Protein AF-A0A7Z9WDC4-F1 (afdb_monomer_lite)

Sequence (293 aa):
MVVAVIKIHFRANTIKTNSAETKIISKLSRILGTELLSYRLHEQSLKAMRDLARDKLNSCNILSDSLRNTISKSGLIFSLIKQELGFLREQWESMVLAGVDAGRTKQQVISALNELLMSTGNQQAPMGQTLREVQDRFLELSLPPERGENWVRMQIEERWNQFLVLYQLDGHFKEEVAKKISLLKRSLYLGKDPEIISSFNGMPEEIKREWVELIYRNVESIDEDFLDRIIQLLGHKELRLPYKEKSRKSLMKLKALAKTIGELEENTNLVLRRVLNGNDKKLLSGKIPLNLS

Foldseek 3Di:
DDDPDDDDDDDPPPDDVPDPVVVVVVVVVVVVVVVVVVVVVVVVVVVVVVVLVVVLVVLVVVLVVLVVVLVVLLVVLVVLLVVLLLVQLVLLCCQLCVPPDPCLALVNLLVVLLVLLVVLVCCPPPLNVQLNVLSVVLVVDSDQLVVSLVSLVVRNVVSVVVVCVVSVDDPVSVVVNVVSSVSNSVNNCLSVDPVSLVPRPQADPVLSVLVSCLSNPPPPDDDLVSLVSLLVSLPDPRPPTPCSVVSSVSSVVSSVSSVVSVVSVVVSVVVVCCSVVVPPPPVVVPDDPPDDD

Radius of gyration: 38.2 Å; chains: 1; bounding box: 76×51×116 Å

Secondary structure (DSSP, 8-state):
-----------TT---TT-HHHHHHHHHHHHHHHHHHHHHHHHHHHHHHHHHHHHHHHHHHHHHHHHHHHHHHHHHHHHHHHHHHHHHHHHHHHHHSTTS-GGGSHHHHHHHHHHHHHHTT-TTSHHHHHHHHHHHHHHT----HHHHHHHHIIIIIHHHHHHHHHTT--HHHHHHHHHHHHHHHHHTTGGG-HHHHHH-TTS-HHHHHHHHHHHT---SS--HHHHHHHHHHHT-TT---TTHHHHHHHHHHHHHHHHHHHHHHHHHHHHHHHHHHTTTTTSSS--------

Structure (mmCIF, N/CA/C/O backbone):
data_AF-A0A7Z9WDC4-F1
#
_entry.id   AF-A0A7Z9WDC4-F1
#
loop_
_atom_site.group_PDB
_atom_site.id
_atom_site.type_symbol
_atom_site.label_atom_id
_atom_site.label_alt_id
_atom_site.label_comp_id
_atom_site.label_asym_id
_atom_site.label_entity_id
_atom_site.label_seq_id
_atom_site.pdbx_PDB_ins_code
_atom_site.Cartn_x
_atom_site.Cartn_y
_atom_site.Cartn_z
_atom_site.occupancy
_atom_site.B_iso_or_equiv
_atom_site.auth_seq_id
_atom_site.auth_comp_id
_atom_site.auth_asym_id
_atom_site.auth_atom_id
_atom_site.pdbx_PDB_model_num
ATOM 1 N N . MET A 1 1 ? -11.226 8.260 64.332 1.00 35.62 1 MET A N 1
ATOM 2 C CA . MET A 1 1 ? -12.612 8.747 64.496 1.00 35.62 1 MET A CA 1
ATOM 3 C C . MET A 1 1 ? -12.578 9.802 65.593 1.00 35.62 1 MET A C 1
ATOM 5 O O . MET A 1 1 ? -12.480 9.440 66.755 1.00 35.62 1 MET A O 1
ATOM 9 N N . VAL A 1 2 ? -12.501 11.087 65.238 1.00 37.88 2 VAL A N 1
ATOM 10 C CA . VAL A 1 2 ? -12.463 12.173 66.232 1.00 37.88 2 VAL A CA 1
ATOM 11 C C . VAL A 1 2 ? -13.899 12.634 66.432 1.00 37.88 2 VAL A C 1
ATOM 13 O O . VAL A 1 2 ? -14.473 13.280 65.561 1.00 37.88 2 VAL A O 1
ATOM 16 N N . VAL A 1 3 ? -14.516 12.219 67.535 1.00 45.66 3 VAL A N 1
ATOM 17 C CA . VAL A 1 3 ? -15.836 12.717 67.929 1.00 45.66 3 VAL A CA 1
ATOM 18 C C . VAL A 1 3 ? -15.609 14.075 68.579 1.00 45.66 3 VAL A C 1
ATOM 20 O O . VAL A 1 3 ? -15.008 14.155 69.649 1.00 45.66 3 VAL A O 1
ATOM 23 N N . ALA A 1 4 ? -16.049 15.151 67.930 1.00 52.12 4 ALA A N 1
ATOM 24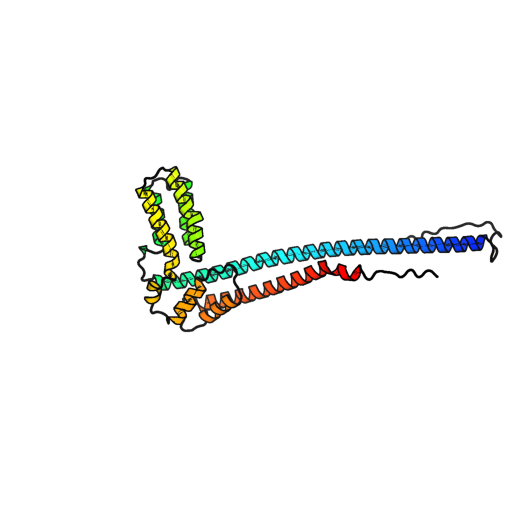 C CA . ALA A 1 4 ? -16.078 16.463 68.560 1.00 52.12 4 ALA A CA 1
ATOM 25 C C . ALA A 1 4 ? -17.156 16.445 69.655 1.00 52.12 4 ALA A C 1
ATOM 27 O O . ALA A 1 4 ? -18.351 16.445 69.364 1.00 52.12 4 ALA A O 1
ATOM 28 N N . VAL A 1 5 ? -16.738 16.371 70.919 1.00 55.22 5 VAL A N 1
ATOM 29 C CA . VAL A 1 5 ? -17.648 16.412 72.069 1.00 55.22 5 VAL A CA 1
ATOM 30 C C . VAL A 1 5 ? -17.739 17.853 72.557 1.00 55.22 5 VAL A C 1
ATOM 32 O O . VAL A 1 5 ? -16.812 18.362 73.185 1.00 55.22 5 VAL A O 1
ATOM 35 N N . ILE A 1 6 ? -18.868 18.512 72.300 1.00 62.31 6 ILE A N 1
ATOM 36 C CA . ILE A 1 6 ? -19.167 19.816 72.900 1.00 62.31 6 ILE A CA 1
ATOM 37 C C . ILE A 1 6 ? -19.764 19.563 74.290 1.00 62.31 6 ILE A C 1
ATOM 39 O O . ILE A 1 6 ? -20.916 19.149 74.412 1.00 62.31 6 ILE A O 1
ATOM 43 N N . LYS A 1 7 ? -18.981 19.786 75.354 1.00 66.50 7 LYS A N 1
ATOM 44 C CA . LYS A 1 7 ? -19.469 19.712 76.743 1.00 66.50 7 LYS A CA 1
ATOM 45 C C . LYS A 1 7 ? -20.032 21.061 77.186 1.00 66.50 7 LYS A C 1
ATOM 47 O O . LYS A 1 7 ? -19.277 21.971 77.523 1.00 66.50 7 LYS A O 1
ATOM 52 N N . ILE A 1 8 ? -21.356 21.170 77.245 1.00 68.19 8 ILE A N 1
ATOM 53 C CA . ILE A 1 8 ? -22.040 22.332 77.824 1.00 68.19 8 ILE A CA 1
ATOM 54 C C . ILE A 1 8 ? -22.224 22.081 79.325 1.00 68.19 8 ILE A C 1
ATOM 56 O O . ILE A 1 8 ? -22.860 21.104 79.716 1.00 68.19 8 ILE A O 1
ATOM 60 N N . HIS A 1 9 ? -21.646 22.941 80.164 1.00 69.00 9 HIS A N 1
ATOM 61 C CA . HIS A 1 9 ? -21.761 22.844 81.620 1.00 69.00 9 HIS A CA 1
ATOM 62 C C . HIS A 1 9 ? -22.893 23.746 82.113 1.00 69.00 9 HIS A C 1
ATOM 64 O O . HIS A 1 9 ? -22.920 24.937 81.805 1.00 69.00 9 HIS A O 1
ATOM 70 N N . PHE A 1 10 ? -23.804 23.184 82.905 1.00 69.81 10 PHE A N 1
ATOM 71 C CA . PHE A 1 10 ? -24.904 23.917 83.531 1.00 69.81 10 PHE A CA 1
ATOM 72 C C . PHE A 1 10 ? -24.688 23.996 85.040 1.00 69.81 10 PHE A C 1
ATOM 74 O O . PHE A 1 10 ? -24.126 23.083 85.645 1.00 69.81 10 PHE A O 1
ATOM 81 N N . ARG A 1 11 ? -25.137 25.090 85.662 1.00 73.75 11 ARG A N 1
ATOM 82 C CA . ARG A 1 11 ? -25.093 25.231 87.125 1.00 73.75 11 ARG A CA 1
ATOM 83 C C . ARG A 1 11 ? -26.072 24.240 87.772 1.00 73.75 11 ARG A C 1
ATOM 85 O O . ARG A 1 11 ? -27.132 23.963 87.209 1.00 73.75 11 ARG A O 1
ATOM 92 N N . ALA A 1 12 ? -25.742 23.715 88.950 1.00 70.50 12 ALA A N 1
ATOM 93 C CA . ALA A 1 12 ? -26.591 22.745 89.647 1.00 70.50 12 ALA A CA 1
ATOM 94 C C . ALA A 1 12 ? -28.033 23.270 89.838 1.00 70.50 12 ALA A C 1
ATOM 96 O O . ALA A 1 12 ? -28.230 24.448 90.128 1.00 70.50 12 ALA A O 1
ATOM 97 N N . ASN A 1 13 ? -29.033 22.397 89.655 1.00 66.75 13 ASN A N 1
ATOM 98 C CA . ASN A 1 13 ? -30.475 22.679 89.791 1.00 66.75 13 ASN A CA 1
ATOM 99 C C . ASN A 1 13 ? -31.072 23.752 88.851 1.00 66.75 13 ASN A C 1
ATOM 101 O O . ASN A 1 13 ? -32.173 24.240 89.104 1.00 66.75 13 ASN A O 1
ATOM 105 N N . THR A 1 14 ? -30.392 24.107 87.753 1.00 66.31 14 THR A N 1
ATOM 106 C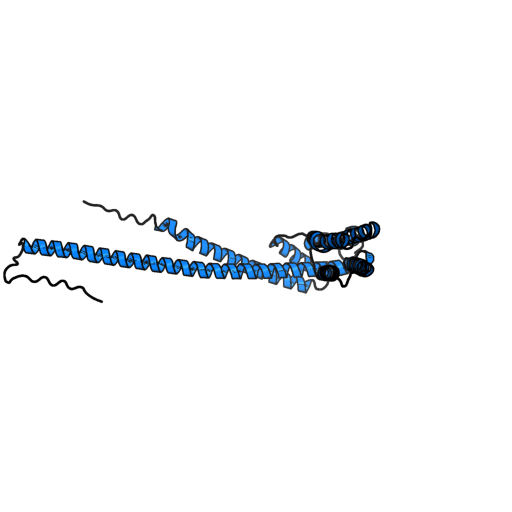 CA . THR A 1 14 ? -30.900 25.106 86.785 1.00 66.31 14 THR A CA 1
ATOM 107 C C . THR A 1 14 ? -31.687 24.528 85.606 1.00 66.31 14 THR A C 1
ATOM 109 O O . THR A 1 14 ? -32.391 25.273 84.933 1.00 66.31 14 THR A O 1
ATOM 112 N N . ILE A 1 15 ? -31.639 23.213 85.370 1.00 67.44 15 ILE A N 1
ATOM 113 C CA . ILE A 1 15 ? -32.421 22.552 84.314 1.00 67.44 15 ILE A CA 1
ATOM 114 C C . ILE A 1 15 ? -33.655 21.907 84.943 1.00 67.44 15 ILE A C 1
ATOM 116 O O . ILE A 1 15 ? -33.532 21.063 85.829 1.00 67.44 15 ILE A O 1
ATOM 120 N N . LYS A 1 16 ? -34.844 22.282 84.463 1.00 72.50 16 LYS A N 1
ATOM 121 C CA . LYS A 1 16 ? -36.121 21.658 84.835 1.00 72.50 16 LYS A CA 1
ATOM 122 C C . LYS A 1 16 ? -36.802 21.095 83.588 1.00 72.50 16 LYS A C 1
ATOM 124 O O . LYS A 1 16 ? -36.680 21.646 82.493 1.00 72.50 16 LYS A O 1
ATOM 129 N N . THR A 1 17 ? -37.553 20.012 83.743 1.00 64.81 17 THR A N 1
ATOM 130 C CA . THR A 1 17 ? -38.342 19.412 82.660 1.00 64.81 17 THR A CA 1
ATOM 131 C C . THR A 1 17 ? -39.295 20.464 82.065 1.00 64.81 17 THR A C 1
ATOM 133 O O . THR A 1 17 ? -39.978 21.162 82.808 1.00 64.81 17 THR A O 1
ATOM 136 N N . ASN A 1 18 ? -39.315 20.615 80.732 1.00 68.00 18 ASN A N 1
ATOM 137 C CA . ASN A 1 18 ? -40.075 21.635 79.976 1.00 68.00 18 ASN A CA 1
ATOM 138 C C . ASN A 1 18 ? -39.691 23.115 80.189 1.00 68.00 18 ASN A C 1
ATOM 140 O O . ASN A 1 18 ? -40.405 24.005 79.715 1.00 68.00 18 ASN A O 1
ATOM 144 N N . SER A 1 19 ? -38.559 23.404 80.832 1.00 75.19 19 SER A N 1
ATOM 145 C CA . SER A 1 19 ? -38.076 24.778 80.999 1.00 75.19 19 SER A CA 1
ATOM 146 C C . SER A 1 19 ? -37.541 25.395 79.694 1.00 75.19 19 SER A C 1
ATOM 148 O O . SER A 1 19 ? -37.298 24.699 78.699 1.00 75.19 19 SER A O 1
ATOM 150 N N . ALA A 1 20 ? -37.360 26.720 79.677 1.00 74.31 20 ALA A N 1
ATOM 151 C CA . ALA A 1 20 ? -36.834 27.444 78.516 1.00 74.31 20 ALA A CA 1
ATOM 152 C C . ALA A 1 20 ? -35.431 26.948 78.114 1.00 74.31 20 ALA A C 1
ATOM 154 O O . ALA A 1 20 ? -35.129 26.818 76.928 1.00 74.31 20 ALA A O 1
ATOM 155 N N . GLU A 1 21 ? -34.615 26.573 79.096 1.00 75.62 21 GLU A N 1
ATOM 156 C CA . GLU A 1 21 ? -33.277 26.004 78.936 1.00 75.62 21 GLU A CA 1
ATOM 157 C C . GLU A 1 21 ? -33.336 24.655 78.205 1.00 75.62 21 GLU A C 1
ATOM 159 O O . GLU A 1 21 ? -32.595 24.437 77.248 1.00 75.62 21 GLU A O 1
ATOM 164 N N . THR A 1 22 ? -34.277 23.777 78.571 1.00 72.62 22 THR A N 1
ATOM 165 C CA . THR A 1 22 ? -34.469 22.472 77.912 1.00 72.62 22 THR A CA 1
ATOM 166 C C . THR A 1 22 ? -34.904 22.629 76.448 1.00 72.62 22 THR A C 1
ATOM 168 O O . THR A 1 22 ? -34.445 21.888 75.574 1.00 72.62 22 THR A O 1
ATOM 171 N N . LYS A 1 23 ? -35.725 23.645 76.137 1.00 76.50 23 LYS A N 1
ATOM 172 C CA . LYS A 1 23 ? -36.101 23.987 74.750 1.00 76.50 23 LYS A CA 1
ATOM 173 C C . LYS A 1 23 ? -34.908 24.502 73.939 1.00 76.50 23 LYS A C 1
ATOM 175 O O . LYS A 1 23 ? -34.758 24.129 72.776 1.00 76.50 23 LYS A O 1
ATOM 180 N N . ILE A 1 24 ? -34.044 25.320 74.544 1.00 77.75 24 ILE A N 1
ATOM 181 C CA . ILE A 1 24 ? -32.816 25.822 73.909 1.00 77.75 24 ILE A CA 1
ATOM 182 C C . ILE A 1 24 ? -31.842 24.671 73.635 1.00 77.75 24 ILE A C 1
ATOM 184 O O . ILE A 1 24 ? -31.324 24.575 72.525 1.00 77.75 24 ILE A O 1
ATOM 188 N N . ILE A 1 25 ? -31.649 23.760 74.593 1.00 76.44 25 ILE A N 1
ATOM 189 C CA . ILE A 1 25 ? -30.806 22.565 74.424 1.00 76.44 25 ILE A CA 1
ATOM 190 C C . ILE A 1 25 ? -31.329 21.689 73.280 1.00 76.44 25 ILE A C 1
ATOM 192 O O . ILE A 1 25 ? -30.551 21.290 72.416 1.00 76.44 25 ILE A O 1
ATOM 196 N N . SER A 1 26 ? -32.641 21.437 73.221 1.00 74.94 26 SER A N 1
ATOM 197 C CA . SER A 1 26 ? -33.260 20.674 72.127 1.00 74.94 26 SER A CA 1
ATOM 198 C C . SER A 1 26 ? -33.057 21.352 70.766 1.00 74.94 26 SER A C 1
ATOM 200 O O . SER A 1 26 ? -32.665 20.699 69.796 1.00 74.94 26 SER A O 1
ATOM 202 N N . LYS A 1 27 ? -33.241 22.677 70.693 1.00 80.44 27 LYS A N 1
ATOM 203 C CA . LYS A 1 27 ? -33.034 23.452 69.463 1.00 80.44 27 LYS A CA 1
ATOM 204 C C . LYS A 1 27 ? -31.570 23.433 69.013 1.00 80.44 27 LYS A C 1
ATOM 206 O O . LYS A 1 27 ? -31.311 23.205 67.836 1.00 80.44 27 LYS A O 1
ATOM 211 N N . LEU A 1 28 ? -30.625 23.623 69.934 1.00 76.88 28 LEU A N 1
ATOM 212 C CA . LEU A 1 28 ? -29.189 23.564 69.648 1.00 76.88 28 LEU A CA 1
ATOM 213 C C . LEU A 1 28 ? -28.754 22.162 69.222 1.00 76.88 28 LEU A C 1
ATOM 215 O O . LEU A 1 28 ? -28.048 22.032 68.230 1.00 76.88 28 LEU A O 1
ATOM 219 N N . SER A 1 29 ? -29.217 21.116 69.910 1.00 77.44 29 SER A N 1
ATOM 220 C CA . SER A 1 29 ? -28.942 19.723 69.542 1.00 77.44 29 SER A CA 1
ATOM 221 C C . SER A 1 29 ? -29.447 19.402 68.134 1.00 77.44 29 SER A C 1
ATOM 223 O O . SER A 1 29 ? -28.717 18.807 67.342 1.00 77.44 29 SER A O 1
ATOM 225 N N . ARG A 1 30 ? -30.655 19.866 67.786 1.00 78.75 30 ARG A N 1
ATOM 226 C CA . ARG A 1 30 ? -31.221 19.704 66.444 1.00 78.75 30 ARG A CA 1
ATOM 227 C C . ARG A 1 30 ? -30.406 20.446 65.387 1.00 78.75 30 ARG A C 1
ATOM 229 O O . ARG A 1 30 ? -30.051 19.826 64.394 1.00 78.75 30 ARG A O 1
ATOM 236 N N . ILE A 1 31 ? -30.093 21.728 65.603 1.00 81.88 31 ILE A N 1
ATOM 237 C CA . ILE A 1 31 ? -29.310 22.542 64.655 1.00 81.88 31 ILE A CA 1
ATOM 238 C C . ILE A 1 31 ? -27.918 21.937 64.450 1.00 81.88 31 ILE A C 1
ATOM 240 O O . ILE A 1 31 ? -27.492 21.742 63.315 1.00 81.88 31 ILE A O 1
ATOM 244 N N . LEU A 1 32 ? -27.229 21.578 65.535 1.00 80.00 32 LEU A N 1
ATOM 245 C CA . LEU A 1 32 ? -25.893 20.991 65.466 1.00 80.00 32 LEU A CA 1
ATOM 246 C C . LEU A 1 32 ? -25.915 19.624 64.764 1.00 80.00 32 LEU A C 1
ATOM 248 O O . LEU A 1 32 ? -25.041 19.334 63.954 1.00 80.00 32 LEU A O 1
ATOM 252 N N . GLY A 1 33 ? -26.933 18.800 65.035 1.00 78.56 33 GLY A N 1
ATOM 253 C CA . GLY A 1 33 ? -27.135 17.516 64.365 1.00 78.56 33 GLY A CA 1
ATOM 254 C C . GLY A 1 33 ? -27.399 17.665 62.865 1.00 78.56 33 GLY A C 1
ATOM 255 O O . GLY A 1 33 ? -26.818 16.926 62.071 1.00 78.56 33 GLY A O 1
ATOM 256 N N . THR A 1 34 ? -28.220 18.642 62.463 1.00 83.38 34 THR A N 1
ATOM 257 C CA . THR A 1 34 ? -28.476 18.926 61.044 1.00 83.38 34 THR A CA 1
ATOM 258 C C . THR A 1 34 ? -27.248 19.489 60.336 1.00 83.38 34 THR A C 1
ATOM 260 O O . THR A 1 34 ? -26.958 19.059 59.227 1.00 83.38 34 THR A O 1
ATOM 263 N N . GLU A 1 35 ? -26.488 20.384 60.972 1.00 80.12 35 GLU A N 1
ATOM 264 C CA . GLU A 1 35 ? -25.253 20.941 60.403 1.00 80.12 35 GLU A CA 1
ATOM 265 C C . GLU A 1 35 ? -24.166 19.872 60.243 1.00 80.12 35 GLU A C 1
ATOM 267 O O . GLU A 1 35 ? -23.558 19.756 59.182 1.00 80.12 35 GLU A O 1
ATOM 272 N N . LEU A 1 36 ? -23.968 19.014 61.250 1.00 82.38 36 LEU A N 1
ATOM 273 C CA . LEU A 1 36 ? -23.019 17.898 61.166 1.00 82.38 36 LEU A CA 1
ATOM 274 C C . LEU A 1 36 ? -23.408 16.885 60.083 1.00 82.38 36 LEU A C 1
ATOM 276 O O . LEU A 1 36 ? -22.534 16.369 59.382 1.00 82.38 36 LEU A O 1
ATOM 280 N N . LEU A 1 37 ? -24.705 16.597 59.926 1.00 77.12 37 LEU A N 1
ATOM 281 C CA . LEU A 1 37 ? -25.194 15.722 58.861 1.00 77.12 37 LEU A CA 1
ATOM 282 C C . LEU A 1 37 ? -24.978 16.354 57.481 1.00 77.12 37 LEU A C 1
ATOM 284 O O . LEU A 1 37 ? -24.443 15.691 56.594 1.00 77.12 37 LEU A O 1
ATOM 288 N N . SER A 1 38 ? -25.338 17.629 57.315 1.00 79.81 38 SER A N 1
ATOM 289 C CA . SER A 1 38 ? -25.120 18.390 56.080 1.00 79.81 38 SER A CA 1
ATOM 290 C C . SER A 1 38 ? -23.641 18.447 55.707 1.00 79.81 38 SER A C 1
ATOM 292 O O . SER A 1 38 ? -23.288 18.167 54.562 1.00 79.81 38 SER A O 1
ATOM 294 N N . TYR A 1 39 ? -22.764 18.714 56.677 1.00 84.12 39 TYR A N 1
ATOM 295 C CA . TYR A 1 39 ? -21.317 18.710 56.479 1.00 84.12 39 TYR A CA 1
ATOM 296 C C . TYR A 1 39 ? -20.811 17.334 56.030 1.00 84.12 39 TYR A C 1
ATOM 298 O O . TYR A 1 39 ? -20.085 17.233 55.043 1.00 84.12 39 TYR A O 1
ATOM 306 N N . ARG A 1 40 ? -21.245 16.252 56.691 1.00 77.38 40 ARG A N 1
ATOM 307 C CA . ARG A 1 40 ? -20.847 14.881 56.335 1.00 77.38 40 ARG A CA 1
ATOM 308 C C . ARG A 1 40 ? -21.340 14.471 54.947 1.00 77.38 40 ARG A C 1
ATOM 310 O O . ARG A 1 40 ? -20.592 13.835 54.207 1.00 77.38 40 ARG A O 1
ATOM 317 N N . LEU A 1 41 ? -22.570 14.837 54.579 1.00 78.75 41 LEU A N 1
ATOM 318 C CA . LEU A 1 41 ? -23.112 14.600 53.237 1.00 78.75 41 LEU A CA 1
ATOM 319 C C . LEU A 1 41 ? -22.339 15.391 52.178 1.00 78.75 41 LEU A C 1
ATOM 321 O O . LEU A 1 41 ? -22.031 14.854 51.114 1.00 78.75 41 LEU A O 1
ATOM 325 N N . HIS A 1 42 ? -21.981 16.641 52.472 1.00 82.50 42 HIS A N 1
ATOM 326 C CA . HIS A 1 42 ? -21.170 17.463 51.581 1.00 82.50 42 HIS A CA 1
ATOM 327 C C . HIS A 1 42 ? -19.765 16.876 51.389 1.00 82.50 42 HIS A C 1
ATOM 329 O O . HIS A 1 42 ? -19.302 16.745 50.258 1.00 82.50 42 HIS A O 1
ATOM 335 N N . GLU A 1 43 ? -19.114 16.438 52.467 1.00 87.44 43 GLU A N 1
ATOM 336 C CA . GLU A 1 43 ? -17.803 15.789 52.414 1.00 87.44 43 GLU A CA 1
ATOM 337 C C . GLU A 1 43 ? -17.847 14.472 51.620 1.00 87.44 43 GLU A C 1
ATOM 339 O O . GLU A 1 43 ? -16.994 14.233 50.762 1.00 87.44 43 GLU A O 1
ATOM 344 N N . GLN A 1 44 ? -18.875 13.643 51.839 1.00 84.12 44 GLN A N 1
ATOM 345 C CA . GLN A 1 44 ? -19.100 12.420 51.061 1.00 84.12 44 GLN A CA 1
ATOM 346 C C . GLN A 1 44 ? -19.343 12.717 49.578 1.00 84.12 44 GLN A C 1
ATOM 348 O O . GLN A 1 44 ? -18.795 12.020 48.726 1.00 84.12 44 GLN A O 1
ATOM 353 N N . SER A 1 45 ? -20.112 13.761 49.266 1.00 80.69 45 SER A N 1
ATOM 354 C CA . SER A 1 45 ? -20.374 14.198 47.893 1.00 80.69 45 SER A CA 1
ATOM 355 C C . SER A 1 45 ? -19.098 14.685 47.203 1.00 80.69 45 SER A C 1
ATOM 357 O O . SER A 1 45 ? -18.775 14.224 46.110 1.00 80.69 45 SER A O 1
ATOM 359 N N . LEU A 1 46 ? -18.303 15.532 47.865 1.00 88.44 46 LEU A N 1
ATOM 360 C CA . LEU A 1 46 ? -17.009 15.988 47.347 1.00 88.44 46 LEU A CA 1
ATOM 361 C C . LEU A 1 46 ? -16.037 14.827 47.129 1.00 88.44 46 LEU A C 1
ATOM 363 O O . LEU A 1 46 ? -15.310 14.809 46.136 1.00 88.44 46 LEU A O 1
ATOM 367 N N . LYS A 1 47 ? -16.018 13.849 48.041 1.00 89.25 47 LYS A N 1
ATOM 368 C CA . LYS A 1 47 ? -15.208 12.641 47.884 1.00 89.25 47 LYS A CA 1
ATOM 369 C C . LYS A 1 47 ? -15.666 11.822 46.676 1.00 89.25 47 LYS A C 1
ATOM 371 O O . LYS A 1 47 ? -14.841 11.522 45.822 1.00 89.25 47 LYS A O 1
ATOM 376 N N . ALA A 1 48 ? -16.967 11.567 46.548 1.00 83.12 48 ALA A N 1
ATOM 377 C CA . ALA A 1 48 ? -17.533 10.853 45.407 1.00 83.12 48 ALA A CA 1
ATOM 378 C C . ALA A 1 48 ? -17.259 11.571 44.074 1.00 83.12 48 ALA A C 1
ATOM 380 O O . ALA A 1 48 ? -16.911 10.922 43.091 1.00 83.12 48 ALA A O 1
ATOM 381 N N . MET A 1 49 ? -17.346 12.906 44.036 1.00 80.81 49 MET A N 1
ATOM 382 C CA . MET A 1 49 ? -16.997 13.690 42.847 1.00 80.81 49 MET A CA 1
ATOM 383 C C . MET A 1 49 ? -15.515 13.567 42.486 1.00 80.81 49 MET A C 1
ATOM 385 O O . MET A 1 49 ? -15.187 13.430 41.309 1.00 80.81 49 MET A O 1
ATOM 389 N N . ARG A 1 50 ? -14.610 13.607 43.473 1.00 85.56 50 ARG A N 1
ATOM 390 C CA . ARG A 1 50 ? -13.167 13.442 43.233 1.00 85.56 50 ARG A CA 1
ATOM 391 C C . ARG A 1 50 ? -12.825 12.041 42.741 1.00 85.56 50 ARG A C 1
ATOM 393 O O . ARG A 1 50 ? -12.042 11.922 41.802 1.00 85.56 50 ARG A O 1
ATOM 400 N N . ASP A 1 51 ? -13.407 11.016 43.353 1.00 83.44 51 ASP A N 1
ATOM 401 C CA . ASP A 1 51 ? -13.191 9.623 42.959 1.00 83.44 51 ASP A CA 1
ATOM 402 C C . ASP A 1 51 ? -13.698 9.401 41.526 1.00 83.44 51 ASP A C 1
ATOM 404 O O . ASP A 1 51 ? -12.952 8.922 40.676 1.00 83.44 51 ASP A O 1
ATOM 408 N N . LEU A 1 52 ? -14.890 9.910 41.197 1.00 82.62 52 LEU A N 1
ATOM 409 C CA . LEU A 1 52 ? -15.440 9.860 39.839 1.00 82.62 52 LEU A CA 1
ATOM 410 C C . LEU A 1 52 ? -14.576 10.621 38.822 1.00 82.62 52 LEU A C 1
ATOM 412 O O . LEU A 1 52 ? -14.352 10.139 37.711 1.00 82.62 52 LEU A O 1
ATOM 416 N N . ALA A 1 53 ? -14.069 11.805 39.179 1.00 81.06 53 ALA A N 1
ATOM 417 C CA . ALA A 1 53 ? -13.175 12.569 38.311 1.00 81.06 53 ALA A CA 1
ATOM 418 C C . ALA A 1 53 ? -11.864 11.813 38.040 1.00 81.06 53 ALA A C 1
ATOM 420 O O . ALA A 1 53 ? -11.389 11.787 36.902 1.00 81.06 53 ALA A O 1
ATOM 421 N N . ARG A 1 54 ? -11.303 11.160 39.065 1.00 84.56 54 ARG A N 1
ATOM 422 C CA . ARG A 1 54 ? -10.107 10.322 38.938 1.00 84.56 54 ARG A CA 1
ATOM 423 C C . ARG A 1 54 ? -10.371 9.092 38.068 1.00 84.56 54 ARG A C 1
ATOM 425 O O . ARG A 1 54 ? -9.576 8.819 37.171 1.00 84.56 54 ARG A O 1
ATOM 432 N N . ASP A 1 55 ? -11.492 8.407 38.263 1.00 81.19 55 ASP A N 1
ATOM 433 C CA . ASP A 1 55 ? -11.876 7.244 37.455 1.00 81.19 55 ASP A CA 1
ATOM 434 C C . ASP A 1 55 ? -12.087 7.612 35.984 1.00 81.19 55 ASP A C 1
ATOM 436 O O . ASP A 1 55 ? -11.678 6.867 35.088 1.00 81.19 55 ASP A O 1
ATOM 440 N N . LYS A 1 56 ? -12.655 8.794 35.712 1.00 80.50 56 LYS A N 1
ATOM 441 C CA . LYS A 1 56 ? -12.802 9.315 34.348 1.00 80.50 56 LYS A CA 1
ATOM 442 C C . LYS A 1 56 ? -11.447 9.566 33.693 1.00 80.50 56 LYS A C 1
ATOM 444 O O . LYS A 1 56 ? -11.247 9.151 32.555 1.00 80.50 56 LYS A O 1
ATOM 449 N N . LEU A 1 57 ? -10.518 10.215 34.399 1.00 84.50 57 LEU A N 1
ATOM 450 C CA . LEU A 1 57 ? -9.166 10.451 33.884 1.00 84.50 57 LEU A CA 1
ATOM 451 C C . LEU A 1 57 ? -8.441 9.133 33.593 1.00 84.50 57 LEU A C 1
ATOM 453 O O . LEU A 1 57 ? -7.887 8.970 32.508 1.00 84.50 57 LEU A O 1
ATOM 457 N N . ASN A 1 58 ? -8.514 8.168 34.511 1.00 84.44 58 ASN A N 1
ATOM 458 C CA . ASN A 1 58 ? -7.925 6.843 34.316 1.00 84.44 58 ASN A CA 1
ATOM 459 C C . ASN A 1 58 ? -8.541 6.113 33.114 1.00 84.44 58 ASN A C 1
ATOM 461 O O . ASN A 1 58 ? -7.814 5.565 32.287 1.00 84.44 58 ASN A O 1
ATOM 465 N N . SER A 1 59 ? -9.868 6.154 32.978 1.00 82.44 59 SER A N 1
ATOM 466 C CA . SER A 1 59 ? -10.576 5.538 31.852 1.00 82.44 59 SER A CA 1
ATOM 467 C C . SER A 1 59 ? -10.186 6.180 30.519 1.00 82.44 59 SER A C 1
ATOM 469 O O . SER A 1 59 ? -9.906 5.468 29.560 1.00 82.44 59 SER A O 1
ATOM 471 N N . CYS A 1 60 ? -10.105 7.514 30.453 1.00 79.88 60 CYS A N 1
ATOM 472 C CA . CYS A 1 60 ? -9.648 8.223 29.255 1.00 79.88 60 CYS A CA 1
ATOM 473 C C . CYS A 1 60 ? -8.207 7.858 28.876 1.00 79.88 60 CYS A C 1
ATOM 475 O O . CYS A 1 60 ? -7.933 7.666 27.693 1.00 79.88 60 CYS A O 1
ATOM 477 N N . ASN A 1 61 ? -7.304 7.726 29.853 1.00 82.56 61 ASN A N 1
ATOM 478 C CA . ASN A 1 61 ? -5.918 7.330 29.595 1.00 82.56 61 ASN A CA 1
ATOM 479 C C . ASN A 1 61 ? -5.840 5.920 28.990 1.00 82.56 61 ASN A C 1
ATOM 481 O O . ASN A 1 61 ? -5.236 5.743 27.935 1.00 82.56 61 ASN A O 1
ATOM 485 N N . ILE A 1 62 ? -6.531 4.941 29.588 1.00 84.56 62 ILE A N 1
ATOM 486 C CA . ILE A 1 62 ? -6.585 3.563 29.068 1.00 84.56 62 ILE A CA 1
ATOM 487 C C . ILE A 1 62 ? -7.173 3.533 27.651 1.00 84.56 62 ILE A C 1
ATOM 489 O O . ILE A 1 62 ? -6.647 2.849 26.772 1.00 84.56 62 ILE A O 1
ATOM 493 N N . LEU A 1 63 ? -8.250 4.287 27.409 1.00 83.88 63 LEU A N 1
ATOM 494 C CA . LEU A 1 63 ? -8.874 4.374 26.087 1.00 83.88 63 LEU A CA 1
ATOM 495 C C . LEU A 1 63 ? -7.931 4.997 25.053 1.00 83.88 63 LEU A C 1
ATOM 497 O O . LEU A 1 63 ? -7.813 4.466 23.953 1.00 83.88 63 LEU A O 1
ATOM 501 N N . SER A 1 64 ? -7.233 6.080 25.402 1.00 84.06 64 SER A N 1
ATOM 502 C CA . SER A 1 64 ? -6.242 6.723 24.530 1.00 84.06 64 SER A CA 1
ATOM 503 C C . SER A 1 64 ? -5.122 5.756 24.137 1.00 84.06 64 SER A C 1
ATOM 505 O O . SER A 1 64 ? -4.771 5.658 22.958 1.00 84.06 64 SER A O 1
ATOM 507 N N . ASP A 1 65 ? -4.587 5.006 25.099 1.00 85.25 65 ASP A N 1
ATOM 508 C CA . ASP A 1 65 ? -3.530 4.027 24.838 1.00 85.25 65 ASP A CA 1
ATOM 509 C C . ASP A 1 65 ? -4.034 2.865 23.972 1.00 85.25 65 ASP A C 1
ATOM 511 O O . ASP A 1 65 ? -3.368 2.467 23.010 1.00 85.25 65 ASP A O 1
ATOM 515 N N . SER A 1 66 ? -5.243 2.365 24.250 1.00 82.81 66 SER A N 1
ATOM 516 C CA . SER A 1 66 ? -5.890 1.329 23.438 1.00 82.81 66 SER A CA 1
ATOM 517 C C . SER A 1 66 ? -6.103 1.789 21.993 1.00 82.81 66 SER A C 1
ATOM 519 O O . SER A 1 66 ? -5.743 1.069 21.057 1.00 82.81 66 SER A O 1
ATOM 521 N N . LEU A 1 67 ? -6.611 3.010 21.788 1.00 80.81 67 LEU A N 1
ATOM 522 C CA . LEU A 1 67 ? -6.809 3.593 20.459 1.00 80.81 67 LEU A CA 1
ATOM 523 C C . LEU A 1 67 ? -5.485 3.742 19.709 1.00 80.81 67 LEU A C 1
ATOM 525 O O . LEU A 1 67 ? -5.383 3.311 18.564 1.00 80.81 67 LEU A O 1
ATOM 529 N N . ARG A 1 68 ? -4.439 4.278 20.349 1.00 82.75 68 ARG A N 1
ATOM 530 C CA . ARG A 1 68 ? -3.118 4.431 19.717 1.00 82.75 68 ARG A CA 1
ATOM 531 C C . ARG A 1 68 ? -2.531 3.088 19.278 1.00 82.75 68 ARG A C 1
ATOM 533 O O . ARG A 1 68 ? -1.976 2.987 18.181 1.00 82.75 68 ARG A O 1
ATOM 540 N N . ASN A 1 69 ? -2.664 2.063 20.118 1.00 86.69 69 ASN A N 1
ATOM 541 C CA . ASN A 1 69 ? -2.208 0.709 19.813 1.00 86.69 69 ASN A CA 1
ATOM 542 C C . ASN A 1 69 ? -2.997 0.105 18.641 1.00 86.69 69 ASN A C 1
ATOM 544 O O . ASN A 1 69 ? -2.412 -0.471 17.727 1.00 86.69 69 ASN A O 1
ATOM 548 N N . THR A 1 70 ? -4.319 0.285 18.651 1.00 85.06 70 THR A N 1
ATOM 549 C CA . THR A 1 70 ? -5.237 -0.174 17.599 1.00 85.06 70 THR A CA 1
ATOM 550 C C . THR A 1 70 ? -4.900 0.490 16.264 1.00 85.06 70 THR A C 1
ATOM 552 O O . THR A 1 70 ? -4.635 -0.217 15.298 1.00 85.06 70 THR A O 1
ATOM 555 N N . ILE A 1 71 ? -4.765 1.822 16.225 1.00 81.56 71 ILE A N 1
ATOM 556 C CA . ILE A 1 71 ? -4.388 2.589 15.023 1.00 81.56 71 ILE A CA 1
ATOM 557 C C . ILE A 1 71 ? -3.044 2.112 14.461 1.00 81.56 71 ILE A C 1
ATOM 559 O O . ILE A 1 71 ? -2.928 1.847 13.265 1.00 81.56 71 ILE A O 1
ATOM 563 N N . SER A 1 72 ? -2.032 1.960 15.322 1.00 84.38 72 SER A N 1
ATOM 564 C CA . SER A 1 72 ? -0.698 1.508 14.900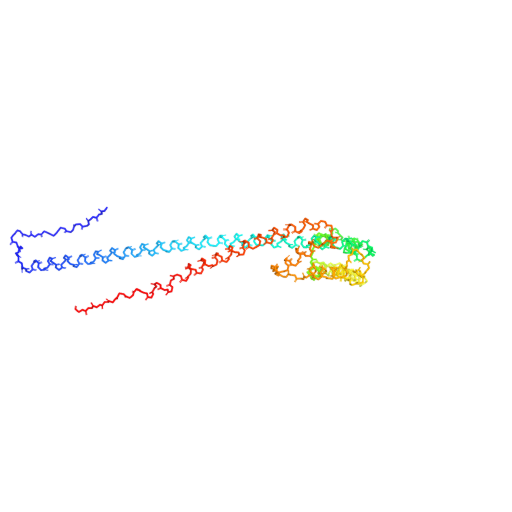 1.00 84.38 72 SER A CA 1
ATOM 565 C C . SER A 1 72 ? -0.739 0.108 14.283 1.00 84.38 72 SER A C 1
ATOM 567 O O . SER A 1 72 ? -0.159 -0.128 13.222 1.00 84.38 72 SER A O 1
ATOM 569 N N . LYS A 1 73 ? -1.456 -0.826 14.921 1.00 88.81 73 LYS A N 1
ATOM 570 C CA . LYS A 1 73 ? -1.597 -2.200 14.428 1.00 88.81 73 LYS A CA 1
ATOM 571 C C . LYS A 1 73 ? -2.421 -2.271 13.141 1.00 88.81 73 LYS A C 1
ATOM 573 O O . LYS A 1 73 ? -2.012 -2.985 12.229 1.00 88.81 73 LYS A O 1
ATOM 578 N N . SER A 1 74 ? -3.509 -1.505 13.028 1.00 86.12 74 SER A N 1
ATOM 579 C CA . SER A 1 74 ? -4.269 -1.362 11.779 1.00 86.12 74 SER A CA 1
ATOM 580 C C . SER A 1 74 ? -3.363 -0.875 10.652 1.00 86.12 74 SER A C 1
ATOM 582 O O . SER A 1 74 ? -3.319 -1.491 9.589 1.00 86.12 74 SER A O 1
ATOM 584 N N . GLY A 1 75 ? -2.572 0.176 10.898 1.00 85.62 75 GLY A N 1
ATOM 585 C CA . GLY A 1 75 ? -1.615 0.710 9.927 1.00 85.62 75 GLY A CA 1
ATOM 586 C C . GLY A 1 75 ? -0.602 -0.335 9.448 1.00 85.62 75 GLY A C 1
ATOM 587 O O . GLY A 1 75 ? -0.369 -0.460 8.244 1.00 85.62 75 GLY A O 1
ATOM 588 N N . LEU A 1 76 ? -0.054 -1.137 10.368 1.00 89.44 76 LEU A N 1
ATOM 589 C CA . LEU A 1 76 ? 0.848 -2.239 10.028 1.00 89.44 76 LEU A CA 1
ATOM 590 C C . LEU A 1 76 ? 0.157 -3.304 9.166 1.00 89.44 76 LEU A C 1
ATOM 592 O O . LEU A 1 76 ? 0.712 -3.706 8.146 1.00 89.44 76 LEU A O 1
ATOM 596 N N . ILE A 1 77 ? -1.049 -3.742 9.537 1.00 89.81 77 ILE A N 1
ATOM 597 C CA . ILE A 1 77 ? -1.802 -4.741 8.765 1.00 89.81 77 ILE A CA 1
ATOM 598 C C . ILE A 1 77 ? -2.084 -4.226 7.354 1.00 89.81 77 ILE A C 1
ATOM 600 O O . ILE A 1 77 ? -1.818 -4.937 6.388 1.00 89.81 77 ILE A O 1
ATOM 604 N N . PHE A 1 78 ? -2.546 -2.981 7.208 1.00 86.75 78 PHE A N 1
ATOM 605 C CA . PHE A 1 78 ? -2.765 -2.385 5.889 1.00 86.75 78 PHE A CA 1
ATOM 606 C C . PHE A 1 78 ? -1.476 -2.310 5.066 1.00 86.75 78 PHE A C 1
ATOM 608 O O . PHE A 1 78 ? -1.516 -2.548 3.859 1.00 86.75 78 PHE A O 1
ATOM 615 N N . SER A 1 79 ? -0.336 -2.006 5.692 1.00 86.50 79 SER A N 1
ATOM 616 C CA . SER A 1 79 ? 0.968 -2.023 5.021 1.00 86.50 79 SER A CA 1
ATOM 617 C C . SER A 1 79 ? 1.326 -3.423 4.512 1.00 86.50 79 SER A C 1
ATOM 619 O O . SER A 1 79 ? 1.678 -3.582 3.346 1.00 86.50 79 SER A O 1
ATOM 621 N N . LEU A 1 80 ? 1.149 -4.452 5.348 1.00 91.44 80 LEU A N 1
ATOM 622 C CA . LEU A 1 80 ? 1.410 -5.847 4.981 1.00 91.44 80 LEU A CA 1
ATOM 623 C C . LEU A 1 80 ? 0.487 -6.332 3.859 1.00 91.44 80 LEU A C 1
ATOM 625 O O . LEU A 1 80 ? 0.941 -7.009 2.942 1.00 91.44 80 LEU A O 1
ATOM 629 N N . ILE A 1 81 ? -0.790 -5.944 3.880 1.00 90.56 81 ILE A N 1
ATOM 630 C CA . ILE A 1 81 ? -1.713 -6.251 2.783 1.00 90.56 81 ILE A CA 1
ATOM 631 C C . ILE A 1 81 ? -1.230 -5.582 1.494 1.00 90.56 81 ILE A C 1
ATOM 633 O O . ILE A 1 81 ? -1.127 -6.244 0.466 1.00 90.56 81 ILE A O 1
ATOM 637 N N . LYS A 1 82 ? -0.892 -4.286 1.531 1.00 87.19 82 LYS A N 1
ATOM 638 C CA . LYS A 1 82 ? -0.363 -3.570 0.357 1.00 87.19 82 LYS A CA 1
ATOM 639 C C . LYS A 1 82 ? 0.905 -4.229 -0.186 1.00 87.19 82 LYS A C 1
ATOM 641 O O . LYS A 1 82 ? 1.059 -4.307 -1.400 1.00 87.19 82 LYS A O 1
ATOM 646 N N . GLN A 1 83 ? 1.775 -4.716 0.694 1.00 88.81 83 GLN A N 1
ATOM 647 C CA . GLN A 1 83 ? 2.984 -5.440 0.318 1.00 88.81 83 GLN A CA 1
ATOM 648 C C . GLN A 1 83 ? 2.663 -6.769 -0.379 1.00 88.81 83 GLN A C 1
ATOM 650 O O . GLN A 1 83 ? 3.234 -7.044 -1.429 1.00 88.81 83 GLN A O 1
ATOM 655 N N . GLU A 1 84 ? 1.725 -7.566 0.142 1.00 91.31 84 GLU A N 1
ATOM 656 C CA . GLU A 1 84 ? 1.281 -8.805 -0.518 1.00 91.31 84 GLU A CA 1
ATOM 657 C C . GLU A 1 84 ? 0.653 -8.531 -1.892 1.00 91.31 84 GLU A C 1
ATOM 659 O O . GLU A 1 84 ? 0.931 -9.243 -2.854 1.00 91.31 84 GLU A O 1
ATOM 664 N N . LEU A 1 85 ? -0.145 -7.466 -2.024 1.00 90.19 85 LEU A N 1
ATOM 665 C CA . LEU A 1 85 ? -0.697 -7.050 -3.318 1.00 90.19 85 LEU A CA 1
ATOM 666 C C . LEU A 1 85 ? 0.396 -6.592 -4.293 1.00 90.19 85 LEU A C 1
ATOM 668 O O . LEU A 1 85 ? 0.331 -6.905 -5.480 1.00 90.19 85 LEU A O 1
ATOM 672 N N . GLY A 1 86 ? 1.407 -5.873 -3.799 1.00 88.44 86 GLY A N 1
ATOM 673 C CA . GLY A 1 86 ? 2.583 -5.483 -4.576 1.00 88.44 86 GLY A CA 1
ATOM 674 C C . GLY A 1 86 ? 3.360 -6.698 -5.080 1.00 88.44 86 GLY A C 1
ATOM 675 O O . GLY A 1 86 ? 3.641 -6.790 -6.271 1.00 88.44 86 GLY A O 1
ATOM 676 N N . PHE A 1 87 ? 3.601 -7.674 -4.205 1.00 90.25 87 PHE A N 1
ATOM 677 C CA . PHE A 1 87 ? 4.237 -8.938 -4.568 1.00 90.25 87 PHE A CA 1
ATOM 678 C C . PHE A 1 87 ? 3.439 -9.696 -5.639 1.00 90.25 87 PHE A C 1
ATOM 680 O O . PHE A 1 87 ? 4.005 -10.156 -6.628 1.00 90.25 87 PHE A O 1
ATOM 687 N N . LEU A 1 88 ? 2.114 -9.794 -5.493 1.00 92.19 88 LEU A N 1
ATOM 688 C CA . LEU A 1 88 ? 1.248 -10.430 -6.491 1.00 92.19 88 LEU A CA 1
ATOM 689 C C . LEU A 1 88 ? 1.311 -9.730 -7.856 1.00 92.19 88 LEU A C 1
ATOM 691 O O . LEU A 1 88 ? 1.322 -10.405 -8.887 1.00 92.19 88 LEU A O 1
ATOM 695 N N . ARG A 1 89 ? 1.397 -8.394 -7.869 1.00 90.44 89 ARG A N 1
ATOM 696 C CA . ARG A 1 89 ? 1.599 -7.617 -9.097 1.00 90.44 89 ARG A CA 1
ATOM 697 C C . ARG A 1 89 ? 2.959 -7.905 -9.730 1.00 90.44 89 ARG A C 1
ATOM 699 O O . ARG A 1 89 ? 3.014 -8.113 -10.932 1.00 90.44 89 ARG A O 1
ATOM 706 N N . GLU A 1 90 ? 4.030 -7.993 -8.947 1.00 87.94 90 GLU A N 1
ATOM 707 C CA . GLU A 1 90 ? 5.360 -8.359 -9.460 1.00 87.94 90 GLU A CA 1
ATOM 708 C C . GLU A 1 90 ? 5.372 -9.759 -10.075 1.00 87.94 90 GLU A C 1
ATOM 710 O O . GLU A 1 90 ? 5.945 -9.960 -11.145 1.00 87.94 90 GLU A O 1
ATOM 715 N N . GLN A 1 91 ? 4.710 -10.733 -9.438 1.00 89.94 91 GLN A N 1
ATOM 716 C CA . GLN A 1 91 ? 4.587 -12.077 -10.008 1.00 89.94 91 GLN A CA 1
ATOM 717 C C . GLN A 1 91 ? 3.817 -12.047 -11.330 1.00 89.94 91 GLN A C 1
ATOM 719 O O . GLN A 1 91 ? 4.227 -12.688 -12.294 1.00 89.94 91 GLN A O 1
ATOM 724 N N . TRP A 1 92 ? 2.736 -11.270 -11.401 1.00 90.94 92 TRP A N 1
ATOM 725 C CA . TRP A 1 92 ? 1.987 -11.071 -12.637 1.00 90.94 92 TRP A CA 1
ATOM 726 C C . TRP A 1 92 ? 2.838 -10.432 -13.740 1.00 90.94 92 TRP A C 1
ATOM 728 O O . TRP A 1 92 ? 2.944 -10.985 -14.835 1.00 90.94 92 TRP A O 1
ATOM 738 N N . GLU A 1 93 ? 3.495 -9.315 -13.435 1.00 88.81 93 GLU A N 1
ATOM 739 C CA . GLU A 1 93 ? 4.345 -8.585 -14.374 1.00 88.81 93 GLU A CA 1
ATOM 740 C C . GLU A 1 93 ? 5.512 -9.449 -14.855 1.00 88.81 93 GLU A C 1
ATOM 742 O O . GLU A 1 93 ? 5.788 -9.476 -16.049 1.00 88.81 93 GLU A O 1
ATOM 747 N N . SER A 1 94 ? 6.143 -10.235 -13.977 1.00 87.19 94 SER A N 1
ATOM 748 C CA . SER A 1 94 ? 7.235 -11.130 -14.378 1.00 87.19 94 SER A CA 1
ATOM 749 C C . SER A 1 94 ? 6.812 -12.183 -15.408 1.00 87.19 94 SER A C 1
ATOM 751 O O . SER A 1 94 ? 7.612 -12.547 -16.265 1.00 87.19 94 SER A O 1
ATOM 753 N N . MET A 1 95 ? 5.560 -12.649 -15.368 1.00 88.31 95 MET A N 1
ATOM 754 C CA . MET A 1 95 ? 5.049 -13.624 -16.336 1.00 88.31 95 MET A CA 1
ATOM 755 C C . MET A 1 95 ? 4.648 -12.975 -17.655 1.00 88.31 95 MET A C 1
ATOM 757 O O . MET A 1 95 ? 4.951 -13.499 -18.724 1.00 88.31 95 MET A O 1
ATOM 761 N N . VAL A 1 96 ? 3.938 -11.851 -17.579 1.00 87.75 96 VAL A N 1
ATOM 762 C CA . VAL A 1 96 ? 3.343 -11.195 -18.748 1.00 87.75 96 VAL A CA 1
ATOM 763 C C . VAL A 1 96 ? 4.382 -10.407 -19.539 1.00 87.75 96 VAL A C 1
ATOM 765 O O . VAL A 1 96 ? 4.303 -10.333 -20.762 1.00 87.75 96 VAL A O 1
ATOM 768 N N . LEU A 1 97 ? 5.398 -9.873 -18.862 1.00 86.25 97 LEU A N 1
ATOM 769 C CA . LEU A 1 97 ? 6.463 -9.094 -19.488 1.00 86.25 97 LEU A CA 1
ATOM 770 C C . LEU A 1 97 ? 7.669 -9.941 -19.913 1.00 86.25 97 LEU A C 1
ATOM 772 O O . LEU A 1 97 ? 8.590 -9.398 -20.514 1.00 86.25 97 LEU A O 1
ATOM 776 N N . ALA A 1 98 ? 7.672 -11.258 -19.668 1.00 81.81 98 ALA A N 1
ATOM 777 C CA . ALA A 1 98 ? 8.797 -12.139 -20.006 1.00 81.81 98 ALA A CA 1
ATOM 778 C C . ALA A 1 98 ? 9.169 -12.137 -21.505 1.00 81.81 98 ALA A C 1
ATOM 780 O O . ALA A 1 98 ? 10.311 -12.433 -21.847 1.00 81.81 98 ALA A O 1
ATOM 781 N N . GLY A 1 99 ? 8.218 -11.815 -22.389 1.00 71.06 99 GLY A N 1
ATOM 782 C CA . GLY A 1 99 ? 8.426 -11.701 -23.839 1.00 71.06 99 GLY A CA 1
ATOM 783 C C . GLY A 1 99 ? 8.342 -10.273 -24.387 1.00 71.06 99 GLY A C 1
ATOM 784 O O . GLY A 1 99 ? 8.396 -10.088 -25.601 1.00 71.06 99 GLY A O 1
ATOM 785 N N . VAL A 1 100 ? 8.172 -9.269 -23.522 1.00 75.75 100 VAL A N 1
ATOM 786 C CA . VAL A 1 100 ? 8.085 -7.862 -23.932 1.00 75.75 100 VAL A CA 1
ATOM 787 C C . VAL A 1 100 ? 9.492 -7.313 -24.136 1.00 75.75 100 VAL A C 1
ATOM 789 O O . VAL A 1 100 ? 10.410 -7.656 -23.393 1.00 75.75 100 VAL A O 1
ATOM 792 N N . ASP A 1 101 ? 9.652 -6.444 -25.139 1.00 72.81 101 ASP A N 1
ATOM 793 C CA . ASP A 1 101 ? 10.904 -5.728 -25.379 1.00 72.81 101 ASP A CA 1
ATOM 794 C C . ASP A 1 101 ? 11.401 -5.082 -24.081 1.00 72.81 101 ASP A C 1
ATOM 796 O O . ASP A 1 101 ? 10.744 -4.218 -23.483 1.00 72.81 101 ASP A O 1
ATOM 800 N N . ALA A 1 102 ? 12.576 -5.531 -23.647 1.00 65.75 102 ALA A N 1
ATOM 801 C CA . ALA A 1 102 ? 13.142 -5.180 -22.362 1.00 65.75 102 ALA A CA 1
ATOM 802 C C . ALA A 1 102 ? 13.329 -3.654 -22.230 1.00 65.75 102 ALA A C 1
ATOM 804 O O . ALA A 1 102 ? 13.206 -3.126 -21.117 1.00 65.75 102 ALA A O 1
ATOM 805 N N . GLY A 1 103 ? 13.485 -2.944 -23.362 1.00 70.31 103 GLY A N 1
ATOM 806 C CA . GLY A 1 103 ? 13.626 -1.483 -23.455 1.00 70.31 103 GLY A CA 1
ATOM 807 C C . GLY A 1 103 ? 12.452 -0.682 -22.895 1.00 70.31 103 GLY A C 1
ATOM 808 O O . GLY A 1 103 ? 12.594 0.504 -22.598 1.00 70.31 103 GLY A O 1
ATOM 809 N N . ARG A 1 104 ? 11.286 -1.314 -22.719 1.00 77.62 104 ARG A N 1
ATOM 810 C CA . ARG A 1 104 ? 10.077 -0.665 -22.189 1.00 77.62 104 ARG A CA 1
ATOM 811 C C . ARG A 1 104 ? 9.904 -0.840 -20.682 1.00 77.62 104 ARG A C 1
ATOM 813 O O . ARG A 1 104 ? 9.039 -0.195 -20.100 1.00 77.62 104 ARG A O 1
ATOM 820 N N . THR A 1 105 ? 10.694 -1.699 -20.043 1.00 84.56 105 THR A N 1
ATOM 821 C CA . THR A 1 105 ? 10.532 -2.031 -18.620 1.00 84.56 105 THR A CA 1
ATOM 822 C C . THR A 1 105 ? 11.031 -0.912 -17.705 1.00 84.56 105 THR A C 1
ATOM 824 O O . THR A 1 105 ? 11.997 -0.215 -18.019 1.00 84.56 105 THR A O 1
ATOM 827 N N . LYS A 1 106 ? 10.425 -0.778 -16.515 1.00 89.25 106 LYS A N 1
ATOM 828 C CA . LYS A 1 106 ? 10.830 0.235 -15.521 1.00 89.25 106 LYS A CA 1
ATOM 829 C C . LYS A 1 106 ? 12.330 0.192 -15.200 1.00 89.25 106 LYS A C 1
ATOM 831 O O . LYS A 1 106 ? 12.956 1.234 -15.045 1.00 89.25 106 LYS A O 1
ATOM 836 N N . GLN A 1 107 ? 12.904 -1.012 -15.141 1.00 88.38 107 GLN A N 1
ATOM 837 C CA . GLN A 1 107 ? 14.314 -1.247 -14.829 1.00 88.38 107 GLN A CA 1
ATOM 838 C C . GLN A 1 107 ? 15.219 -0.626 -15.888 1.00 88.38 107 GLN A C 1
ATOM 840 O O . GLN A 1 107 ? 16.091 0.169 -15.551 1.00 88.38 107 GLN A O 1
ATOM 845 N N . GLN A 1 108 ? 14.966 -0.916 -17.164 1.00 87.88 108 GLN A N 1
ATOM 846 C CA . GLN A 1 108 ? 15.797 -0.388 -18.243 1.00 87.88 108 GLN A CA 1
ATOM 847 C C . GLN A 1 108 ? 15.639 1.116 -18.427 1.00 87.88 108 GLN A C 1
ATOM 849 O O . GLN A 1 108 ? 16.622 1.805 -18.687 1.00 87.88 108 GLN A O 1
ATOM 854 N N . VAL A 1 109 ? 14.431 1.653 -18.240 1.00 92.25 109 VAL A N 1
ATOM 855 C CA . VAL A 1 109 ? 14.222 3.101 -18.335 1.00 92.25 109 VAL A CA 1
ATOM 856 C C . VAL A 1 109 ? 14.976 3.845 -17.227 1.00 92.25 109 VAL A C 1
ATOM 858 O O . VAL A 1 109 ? 15.596 4.873 -17.500 1.00 92.25 109 VAL A O 1
ATOM 861 N N . ILE A 1 110 ? 14.983 3.315 -15.998 1.00 93.88 110 ILE A N 1
ATOM 862 C CA . ILE A 1 110 ? 15.783 3.867 -14.895 1.00 93.88 110 ILE A CA 1
ATOM 863 C C . ILE A 1 110 ? 17.282 3.738 -15.176 1.00 93.88 110 ILE A C 1
ATOM 865 O O . ILE A 1 110 ? 18.008 4.716 -15.002 1.00 93.88 110 ILE A O 1
ATOM 869 N N . SER A 1 111 ? 17.754 2.589 -15.669 1.00 92.94 111 SER A N 1
ATOM 870 C CA . SER A 1 111 ? 19.153 2.431 -16.087 1.00 92.94 111 SER A CA 1
ATOM 871 C C . SER A 1 111 ? 19.546 3.472 -17.137 1.00 92.94 111 SER A C 1
ATOM 873 O O . SER A 1 111 ? 20.561 4.142 -16.978 1.00 92.94 111 SER A O 1
ATOM 875 N N . ALA A 1 112 ? 18.699 3.702 -18.141 1.00 92.44 112 ALA A N 1
ATOM 876 C CA . ALA A 1 112 ? 18.950 4.695 -19.178 1.00 92.44 112 ALA A CA 1
ATOM 877 C C . ALA A 1 112 ? 18.921 6.147 -18.652 1.00 92.44 112 ALA A C 1
ATOM 879 O O . ALA A 1 112 ? 19.641 7.001 -19.165 1.00 92.44 112 ALA A O 1
ATOM 880 N N . LEU A 1 113 ? 18.109 6.453 -17.632 1.00 93.69 113 LEU A N 1
ATOM 881 C CA . LEU A 1 113 ? 18.149 7.749 -16.937 1.00 93.69 113 LEU A CA 1
ATOM 882 C C . LEU A 1 113 ? 19.434 7.910 -16.111 1.00 93.69 113 LEU A C 1
ATOM 884 O O . LEU A 1 113 ? 20.040 8.980 -16.118 1.00 93.69 113 LEU A O 1
ATOM 888 N N . ASN A 1 114 ? 19.877 6.854 -15.426 1.00 93.81 114 ASN A N 1
ATOM 889 C CA . ASN A 1 114 ? 21.150 6.835 -14.704 1.00 93.81 114 ASN A CA 1
ATOM 890 C C . ASN A 1 114 ? 22.347 7.021 -15.658 1.00 93.81 114 ASN A C 1
ATOM 892 O O . ASN A 1 114 ? 23.290 7.738 -15.328 1.00 93.81 114 ASN A O 1
ATOM 896 N N . GLU A 1 115 ? 22.305 6.429 -16.853 1.00 93.19 115 GLU A N 1
ATOM 897 C CA . GLU A 1 115 ? 23.316 6.628 -17.900 1.00 93.19 115 GLU A CA 1
ATOM 898 C C . GLU A 1 115 ? 23.341 8.071 -18.415 1.00 93.19 115 GLU A C 1
ATOM 900 O O . GLU A 1 115 ? 24.419 8.664 -18.504 1.00 93.19 115 GLU A O 1
ATOM 905 N N . LEU A 1 116 ? 22.172 8.675 -18.676 1.00 92.25 116 LEU A N 1
ATOM 906 C CA . LEU A 1 116 ? 22.097 10.099 -19.016 1.00 92.25 116 LEU A CA 1
ATOM 907 C C . LEU A 1 116 ? 22.731 10.951 -17.919 1.00 92.25 116 LEU A C 1
ATOM 909 O O . LEU A 1 116 ? 23.542 11.823 -18.219 1.00 92.25 116 LEU A O 1
ATOM 913 N N . LEU A 1 117 ? 22.429 10.672 -16.652 1.00 92.19 117 LEU A N 1
ATOM 914 C CA . LEU A 1 117 ? 23.020 11.395 -15.532 1.00 92.19 117 LEU A CA 1
ATOM 915 C C . LEU A 1 117 ? 24.550 11.261 -15.506 1.00 92.19 117 LEU A C 1
ATOM 917 O O . LEU A 1 117 ? 25.242 12.261 -15.318 1.00 92.19 117 LEU A O 1
ATOM 921 N N . MET A 1 118 ? 25.086 10.064 -15.754 1.00 89.12 118 MET A N 1
ATOM 922 C CA . MET A 1 118 ? 26.535 9.836 -15.827 1.00 89.12 118 MET A CA 1
ATOM 923 C C . MET A 1 118 ? 27.191 10.603 -16.980 1.00 89.12 118 MET A C 1
ATOM 925 O O . MET A 1 118 ? 28.286 11.135 -16.812 1.00 89.12 118 MET A O 1
ATOM 929 N N . SER A 1 119 ? 26.516 10.720 -18.127 1.00 88.88 119 SER A N 1
ATOM 930 C CA . SER A 1 119 ? 27.041 11.456 -19.286 1.00 88.88 119 SER A CA 1
ATOM 931 C C . SER A 1 119 ? 27.232 12.956 -19.026 1.00 88.88 119 SER A C 1
ATOM 933 O O . SER A 1 119 ? 28.031 13.601 -19.700 1.00 88.88 119 SER A O 1
ATOM 935 N N . THR A 1 120 ? 26.566 13.510 -18.006 1.00 86.38 120 THR A N 1
ATOM 936 C CA . THR A 1 120 ? 26.721 14.922 -17.619 1.00 86.38 120 THR A CA 1
ATOM 937 C C . THR A 1 120 ? 28.012 15.216 -16.853 1.00 86.38 120 THR A C 1
ATOM 939 O O . THR A 1 120 ? 28.320 16.383 -16.626 1.00 86.38 120 THR A O 1
ATOM 942 N N . GLY A 1 121 ? 28.730 14.189 -16.378 1.00 82.31 121 GLY A N 1
ATOM 943 C CA . GLY A 1 121 ? 29.916 14.335 -15.526 1.00 82.31 121 GLY A CA 1
ATOM 944 C C . GLY A 1 121 ? 29.635 14.842 -14.103 1.00 82.31 121 GLY A C 1
ATOM 945 O O . GLY A 1 121 ? 30.553 14.925 -13.290 1.00 82.31 121 GLY A O 1
ATOM 946 N N . ASN A 1 122 ? 28.377 15.152 -13.771 1.00 82.75 122 ASN A N 1
ATOM 947 C CA . ASN A 1 122 ? 27.964 15.718 -12.483 1.00 82.75 122 ASN A CA 1
ATOM 948 C C . ASN A 1 122 ? 27.336 14.677 -11.537 1.00 82.75 122 ASN A C 1
ATOM 950 O O . ASN A 1 122 ? 26.755 15.033 -10.513 1.00 82.75 122 ASN A O 1
ATOM 954 N N . GLN A 1 123 ? 27.463 13.378 -11.830 1.00 78.06 123 GLN A N 1
ATOM 955 C CA . GLN A 1 123 ? 26.851 12.307 -11.032 1.00 78.06 123 GLN A CA 1
ATOM 956 C C . GLN A 1 123 ? 27.385 12.214 -9.595 1.00 78.06 123 GLN A C 1
ATOM 958 O O . GLN A 1 123 ? 26.690 11.708 -8.719 1.00 78.06 123 GLN A O 1
ATOM 963 N N . GLN A 1 124 ? 28.613 12.681 -9.345 1.00 80.06 124 GLN A N 1
ATOM 964 C CA . GLN A 1 124 ? 29.194 12.703 -7.999 1.00 80.06 124 GLN A CA 1
ATOM 965 C C . GLN A 1 124 ? 28.851 13.972 -7.213 1.00 80.06 124 GLN A C 1
ATOM 967 O O . GLN A 1 124 ? 29.130 14.034 -6.018 1.00 80.06 124 GLN A O 1
ATOM 972 N N . ALA A 1 125 ? 28.235 14.974 -7.847 1.00 87.56 125 ALA A N 1
ATOM 973 C CA . ALA A 1 125 ? 27.743 16.134 -7.122 1.00 87.56 125 ALA A CA 1
ATOM 974 C C . ALA A 1 125 ? 26.579 15.722 -6.197 1.00 87.56 125 ALA A C 1
ATOM 976 O O . ALA A 1 125 ? 25.828 14.807 -6.550 1.00 87.56 125 ALA A O 1
ATOM 977 N N . PRO A 1 126 ? 26.359 16.412 -5.060 1.00 88.12 126 PRO A N 1
ATOM 978 C CA . PRO A 1 126 ? 25.306 16.053 -4.103 1.00 88.12 126 PRO A CA 1
ATOM 979 C C . PRO A 1 126 ? 23.915 15.882 -4.739 1.00 88.12 126 PRO A C 1
ATOM 981 O O . PRO A 1 126 ? 23.176 14.957 -4.401 1.00 88.12 126 PRO A O 1
ATOM 984 N N . MET A 1 127 ? 23.575 16.731 -5.716 1.00 87.50 127 MET A N 1
ATOM 985 C CA . MET A 1 127 ? 22.302 16.652 -6.442 1.00 87.50 127 MET A CA 1
ATOM 986 C C . MET A 1 127 ? 22.231 15.438 -7.381 1.00 87.50 127 MET A C 1
ATOM 988 O O . MET A 1 127 ? 21.190 14.792 -7.467 1.00 87.50 127 MET A O 1
ATOM 992 N N . GLY A 1 128 ? 23.337 15.100 -8.053 1.00 89.44 128 GLY A N 1
ATOM 993 C CA . GLY A 1 128 ? 23.436 13.912 -8.903 1.00 89.44 128 GLY A CA 1
ATOM 994 C C . GLY A 1 128 ? 23.330 12.617 -8.094 1.00 89.44 128 GLY A C 1
ATOM 995 O O . GLY A 1 128 ? 22.566 11.728 -8.462 1.00 89.44 128 GLY A O 1
ATOM 996 N N . GLN A 1 129 ? 24.008 12.539 -6.946 1.00 91.19 129 GLN A N 1
ATOM 997 C CA . GLN A 1 129 ? 23.899 11.396 -6.032 1.00 91.19 129 GLN A CA 1
ATOM 998 C C . GLN A 1 129 ? 22.463 11.221 -5.528 1.00 91.19 129 GLN A C 1
ATOM 1000 O O . GLN A 1 129 ? 21.893 10.143 -5.669 1.00 91.19 129 GLN A O 1
ATOM 1005 N N . THR A 1 130 ? 21.843 12.305 -5.052 1.00 92.19 130 THR A N 1
ATOM 1006 C CA . THR A 1 130 ? 20.450 12.286 -4.575 1.00 92.19 130 THR A CA 1
ATOM 1007 C C . THR A 1 130 ? 19.486 11.819 -5.667 1.00 92.19 130 THR A C 1
ATOM 1009 O O . THR A 1 130 ? 18.582 11.024 -5.413 1.00 92.19 130 THR A O 1
ATOM 1012 N N . LEU A 1 131 ? 19.654 12.310 -6.899 1.00 93.69 131 LEU A N 1
ATOM 1013 C CA . LEU A 1 131 ? 18.808 11.919 -8.023 1.00 93.69 131 LEU A CA 1
ATOM 1014 C C . LEU A 1 131 ? 18.961 10.429 -8.349 1.00 93.69 131 LEU A C 1
ATOM 1016 O O . LEU A 1 131 ? 17.956 9.740 -8.514 1.00 93.69 131 LEU A O 1
ATOM 1020 N N . ARG A 1 132 ? 20.196 9.920 -8.376 1.00 93.25 132 ARG A N 1
ATOM 1021 C CA . ARG A 1 132 ? 20.474 8.495 -8.584 1.00 93.25 132 ARG A CA 1
ATOM 1022 C C . ARG A 1 132 ? 19.855 7.624 -7.493 1.00 93.25 132 ARG A C 1
ATOM 1024 O O . ARG A 1 132 ? 19.151 6.675 -7.813 1.00 93.25 132 ARG A O 1
ATOM 1031 N N . GLU A 1 133 ? 20.048 7.978 -6.225 1.00 93.62 133 GLU A N 1
ATOM 1032 C CA . GLU A 1 133 ? 19.475 7.246 -5.088 1.00 93.62 133 GLU A CA 1
ATOM 1033 C C . GLU A 1 133 ? 17.949 7.161 -5.168 1.00 93.62 133 GLU A C 1
ATOM 1035 O O . GLU A 1 133 ? 17.363 6.107 -4.930 1.00 93.62 133 GLU A O 1
ATOM 1040 N N . VAL A 1 134 ? 17.287 8.262 -5.534 1.00 93.31 134 VAL A N 1
ATOM 1041 C CA . VAL A 1 134 ? 15.831 8.283 -5.709 1.00 93.31 134 VAL A CA 1
ATOM 1042 C C . VAL A 1 134 ? 15.408 7.391 -6.879 1.00 93.31 134 VAL A C 1
ATOM 1044 O O . VAL A 1 134 ? 14.442 6.642 -6.749 1.00 93.31 134 VAL A O 1
ATOM 1047 N N . GLN A 1 135 ? 16.122 7.430 -8.004 1.00 94.44 135 GLN A N 1
ATOM 1048 C CA . GLN A 1 135 ? 15.832 6.569 -9.154 1.00 94.44 135 GLN A CA 1
ATOM 1049 C C . GLN A 1 135 ? 15.997 5.082 -8.823 1.00 94.44 135 GLN A C 1
ATOM 1051 O O . GLN A 1 135 ? 15.114 4.289 -9.146 1.00 94.44 135 GLN A O 1
ATOM 1056 N N . ASP A 1 136 ? 17.068 4.712 -8.125 1.00 92.62 136 ASP A N 1
ATOM 1057 C CA . ASP A 1 136 ? 17.329 3.327 -7.728 1.00 92.62 136 ASP A CA 1
ATOM 1058 C C . ASP A 1 136 ? 16.292 2.854 -6.696 1.00 92.62 136 ASP A C 1
ATOM 1060 O O . ASP A 1 136 ? 15.701 1.783 -6.846 1.00 92.62 136 ASP A O 1
ATOM 1064 N N . ARG A 1 137 ? 15.945 3.712 -5.725 1.00 92.12 137 ARG A N 1
ATOM 1065 C CA . ARG A 1 137 ? 14.872 3.450 -4.756 1.00 92.12 137 ARG A CA 1
ATOM 1066 C C . ARG A 1 137 ? 13.530 3.180 -5.431 1.00 92.12 137 ARG A C 1
ATOM 1068 O O . ARG A 1 137 ? 12.745 2.393 -4.914 1.00 92.12 137 ARG A O 1
ATOM 1075 N N . PHE A 1 138 ? 13.236 3.805 -6.571 1.00 91.69 138 PHE A N 1
ATOM 1076 C CA . PHE A 1 138 ? 11.982 3.557 -7.286 1.00 91.69 138 PHE A CA 1
ATOM 1077 C C . PHE A 1 138 ? 11.832 2.099 -7.738 1.00 91.69 138 PHE A C 1
ATOM 1079 O O . PHE A 1 138 ? 10.717 1.578 -7.769 1.00 91.69 138 PHE A O 1
ATOM 1086 N N . LEU A 1 139 ? 12.940 1.426 -8.060 1.00 88.00 139 LEU A N 1
ATOM 1087 C CA . LEU A 1 139 ? 12.921 0.032 -8.504 1.00 88.00 139 LEU A CA 1
ATOM 1088 C C . LEU A 1 139 ? 12.497 -0.931 -7.393 1.00 88.00 139 LEU A C 1
ATOM 1090 O O . LEU A 1 139 ? 11.871 -1.949 -7.688 1.00 88.00 139 LEU A O 1
ATOM 1094 N N . GLU A 1 140 ? 12.778 -0.574 -6.141 1.00 84.56 140 GLU A N 1
ATOM 1095 C CA . GLU A 1 140 ? 12.409 -1.330 -4.939 1.00 84.56 140 GLU A CA 1
ATOM 1096 C C . GLU A 1 140 ? 10.939 -1.137 -4.539 1.00 84.56 140 GLU A C 1
ATOM 1098 O O . GLU A 1 140 ? 10.421 -1.852 -3.682 1.00 84.56 140 GLU A O 1
ATOM 1103 N N . LEU A 1 141 ? 10.251 -0.157 -5.132 1.00 82.06 141 LEU A N 1
ATOM 1104 C CA . LEU A 1 141 ? 8.867 0.154 -4.804 1.00 82.06 141 LEU A CA 1
ATOM 1105 C C . LEU A 1 141 ? 7.886 -0.608 -5.711 1.00 82.06 141 LEU A C 1
ATOM 1107 O O . LEU A 1 141 ? 7.963 -0.567 -6.942 1.00 82.06 141 LEU A O 1
ATOM 1111 N N . SER A 1 142 ? 6.877 -1.218 -5.089 1.00 74.25 142 SER A N 1
ATOM 1112 C CA . SER A 1 142 ? 5.792 -1.960 -5.759 1.00 74.25 142 SER A CA 1
ATOM 1113 C C . SER A 1 142 ? 4.491 -1.143 -5.771 1.00 74.25 142 SER A C 1
ATOM 1115 O O . SER A 1 142 ? 3.430 -1.576 -5.307 1.00 74.25 142 SER A O 1
ATOM 1117 N N . LEU A 1 143 ? 4.567 0.103 -6.246 1.00 80.38 143 LEU A N 1
ATOM 1118 C CA . LEU A 1 143 ? 3.425 1.024 -6.250 1.00 80.38 143 LEU A CA 1
ATOM 1119 C C . LEU A 1 143 ? 2.408 0.668 -7.348 1.00 80.38 143 LEU A C 1
ATOM 1121 O O . LEU A 1 143 ? 2.805 0.224 -8.425 1.00 80.38 143 LEU A O 1
ATOM 1125 N N . PRO A 1 144 ? 1.097 0.876 -7.111 1.00 81.69 144 PRO A N 1
ATOM 1126 C CA . PRO A 1 144 ? 0.110 0.891 -8.188 1.00 81.69 144 PRO A CA 1
ATOM 1127 C C . PRO A 1 144 ? 0.467 1.955 -9.234 1.00 81.69 144 PRO A C 1
ATOM 1129 O O . PRO A 1 144 ? 1.046 2.974 -8.846 1.00 81.69 144 PRO A O 1
ATOM 1132 N N . PRO A 1 145 ? 0.100 1.781 -10.512 1.00 86.19 145 PRO A N 1
ATOM 1133 C CA . PRO A 1 145 ? 0.548 2.648 -11.598 1.00 86.19 145 PRO A CA 1
ATOM 1134 C C . PRO A 1 145 ? 0.257 4.128 -11.364 1.00 86.19 145 PRO A C 1
ATOM 1136 O O . PRO A 1 145 ? 1.154 4.951 -11.497 1.00 86.19 145 PRO A O 1
ATOM 1139 N N . GLU A 1 146 ? -0.947 4.468 -10.904 1.00 85.88 146 GLU A N 1
ATOM 1140 C CA . GLU A 1 146 ? -1.361 5.855 -10.678 1.00 85.88 146 GLU A CA 1
ATOM 1141 C C . GLU A 1 146 ? -0.542 6.501 -9.544 1.00 85.88 146 GLU A C 1
ATOM 1143 O O . GLU A 1 146 ? -0.121 7.659 -9.623 1.00 85.88 146 GLU A O 1
ATOM 1148 N N . ARG A 1 147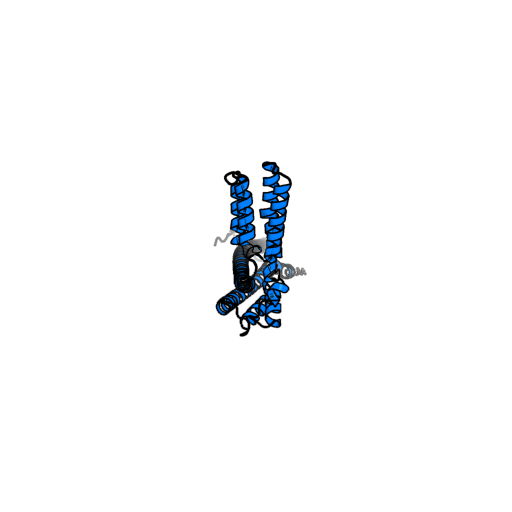 ? -0.256 5.736 -8.479 1.00 85.94 147 ARG A N 1
ATOM 1149 C CA . ARG A 1 147 ? 0.614 6.192 -7.381 1.00 85.94 147 ARG A CA 1
ATOM 1150 C C . ARG A 1 147 ? 2.075 6.255 -7.807 1.00 85.94 147 ARG A C 1
ATOM 1152 O O . ARG A 1 147 ? 2.769 7.181 -7.401 1.00 85.94 147 ARG A O 1
ATOM 1159 N N . GLY A 1 148 ? 2.531 5.293 -8.602 1.00 88.81 148 GLY A N 1
ATOM 1160 C CA . GLY A 1 148 ? 3.877 5.256 -9.155 1.00 88.81 148 GLY A CA 1
ATOM 1161 C C . GLY A 1 148 ? 4.128 6.442 -10.078 1.00 88.81 148 GLY A C 1
ATOM 1162 O O . GLY A 1 148 ? 5.145 7.104 -9.938 1.00 88.81 148 GLY A O 1
ATOM 1163 N N . GLU A 1 149 ? 3.175 6.793 -10.937 1.00 92.31 149 GLU A N 1
ATOM 1164 C CA . GLU A 1 149 ? 3.261 7.953 -11.823 1.00 92.31 149 GLU A CA 1
ATOM 1165 C C . GLU A 1 149 ? 3.330 9.267 -11.037 1.00 92.31 149 GLU A C 1
ATOM 1167 O O . GLU A 1 149 ? 4.197 10.105 -11.299 1.00 92.31 149 GLU A O 1
ATOM 1172 N N . ASN A 1 150 ? 2.465 9.430 -10.030 1.00 92.12 150 ASN A N 1
ATOM 1173 C CA . ASN A 1 150 ? 2.526 10.577 -9.125 1.00 92.12 150 ASN A CA 1
ATOM 1174 C C . ASN A 1 150 ? 3.871 10.640 -8.391 1.00 92.12 150 ASN A C 1
ATOM 1176 O O . ASN A 1 150 ? 4.456 11.713 -8.269 1.00 92.12 150 ASN A O 1
ATOM 1180 N N . TRP A 1 151 ? 4.382 9.499 -7.930 1.00 94.00 151 TRP A N 1
ATOM 1181 C CA . TRP A 1 151 ? 5.681 9.420 -7.273 1.00 94.00 151 TRP A CA 1
ATOM 1182 C C . TRP A 1 151 ? 6.820 9.796 -8.230 1.00 94.00 151 TRP A C 1
ATOM 1184 O O . TRP A 1 151 ? 7.657 10.613 -7.863 1.00 94.00 151 TRP A O 1
ATOM 1194 N N . VAL A 1 152 ? 6.822 9.291 -9.470 1.00 95.19 152 VAL A N 1
ATOM 1195 C CA . VAL A 1 152 ? 7.805 9.642 -10.513 1.00 95.19 152 VAL A CA 1
ATOM 1196 C C . VAL A 1 152 ? 7.782 11.142 -10.781 1.00 95.19 152 VAL A C 1
ATOM 1198 O O . VAL A 1 152 ? 8.842 11.760 -10.825 1.00 95.19 152 VAL A O 1
ATOM 1201 N N . ARG A 1 153 ? 6.592 11.742 -10.901 1.00 95.38 153 ARG A N 1
ATOM 1202 C CA . ARG A 1 153 ? 6.443 13.190 -11.091 1.00 95.38 153 ARG A CA 1
ATOM 1203 C C . ARG A 1 153 ? 7.073 13.973 -9.935 1.00 95.38 153 ARG A C 1
ATOM 1205 O O . ARG A 1 153 ? 7.957 14.792 -10.152 1.00 95.38 153 ARG A O 1
ATOM 1212 N N . MET A 1 154 ? 6.665 13.673 -8.704 1.00 93.81 154 MET A N 1
ATOM 1213 C CA . MET A 1 154 ? 7.117 14.415 -7.522 1.00 93.81 154 MET A CA 1
ATOM 1214 C C . MET A 1 154 ? 8.587 14.155 -7.171 1.00 93.81 154 MET A C 1
ATOM 1216 O O . MET A 1 154 ? 9.233 14.998 -6.564 1.00 93.81 154 MET A O 1
ATOM 1220 N N . GLN A 1 155 ? 9.111 12.958 -7.449 1.00 94.44 155 GLN A N 1
ATOM 1221 C CA . GLN A 1 155 ? 10.419 12.551 -6.934 1.00 94.44 155 GLN A CA 1
ATOM 1222 C C . GLN A 1 155 ? 11.516 12.513 -7.995 1.00 94.44 155 GLN A C 1
ATOM 1224 O O . GLN A 1 155 ? 12.637 12.926 -7.705 1.00 94.44 155 GLN A O 1
ATOM 1229 N N . ILE A 1 156 ? 11.222 12.042 -9.203 1.00 94.38 156 ILE A N 1
ATOM 1230 C CA . ILE A 1 156 ? 12.223 11.915 -10.267 1.00 94.38 156 ILE A CA 1
ATOM 1231 C C . ILE A 1 156 ? 12.178 13.148 -11.171 1.00 94.38 156 ILE A C 1
ATOM 1233 O O . ILE A 1 156 ? 13.194 13.812 -11.352 1.00 94.38 156 ILE A O 1
ATOM 1237 N N . GLU A 1 157 ? 11.006 13.491 -11.701 1.00 96.06 157 GLU A N 1
ATOM 1238 C CA . GLU A 1 157 ? 10.853 14.569 -12.684 1.00 96.06 157 GLU A CA 1
ATOM 1239 C C . GLU A 1 157 ? 11.168 15.949 -12.102 1.00 96.06 157 GLU A C 1
ATOM 1241 O O . GLU A 1 157 ? 11.942 16.695 -12.696 1.00 96.06 157 GLU A O 1
ATOM 1246 N N . GLU A 1 158 ? 10.662 16.277 -10.910 1.00 94.25 158 GLU A N 1
ATOM 1247 C CA . GLU A 1 158 ? 10.999 17.542 -10.241 1.00 94.25 158 GLU A CA 1
ATOM 1248 C C . GLU A 1 158 ? 12.505 17.694 -9.982 1.00 94.25 158 GLU A C 1
ATOM 1250 O O . GLU A 1 158 ? 13.067 18.771 -10.194 1.00 94.25 158 GLU A O 1
ATOM 1255 N N . ARG A 1 159 ? 13.187 16.616 -9.576 1.00 94.06 159 ARG A N 1
ATOM 1256 C CA . ARG A 1 159 ? 14.636 16.644 -9.331 1.00 94.06 159 ARG A CA 1
ATOM 1257 C C . ARG A 1 159 ? 15.433 16.753 -10.622 1.00 94.06 159 ARG A C 1
ATOM 1259 O O . ARG A 1 159 ? 16.413 17.492 -10.652 1.00 94.06 159 ARG A O 1
ATOM 1266 N N . TRP A 1 160 ? 14.995 16.087 -11.689 1.00 94.81 160 TRP A N 1
ATOM 1267 C CA . TRP A 1 160 ? 15.553 16.301 -13.021 1.00 94.81 160 TRP A CA 1
ATO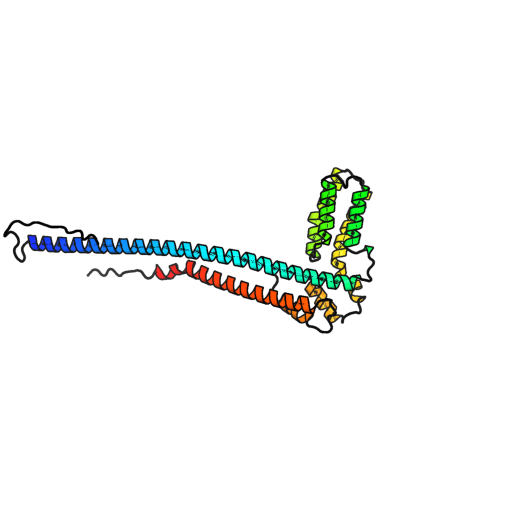M 1268 C C . TRP A 1 160 ? 15.391 17.749 -13.464 1.00 94.81 160 TRP A C 1
ATOM 1270 O O . TRP A 1 160 ? 16.365 18.352 -13.893 1.00 94.81 160 TRP A O 1
ATOM 1280 N N . ASN A 1 161 ? 14.211 18.345 -13.297 1.00 92.94 161 ASN A N 1
ATOM 1281 C CA . ASN A 1 161 ? 13.982 19.743 -13.662 1.00 92.94 161 ASN A CA 1
ATOM 1282 C C . ASN A 1 161 ? 14.927 20.690 -12.907 1.00 92.94 161 ASN A C 1
ATOM 1284 O O . ASN A 1 161 ? 15.543 21.562 -13.518 1.00 92.94 161 ASN A O 1
ATOM 1288 N N . GLN A 1 162 ? 15.106 20.484 -11.600 1.00 92.44 162 GLN A N 1
ATOM 1289 C CA . GLN A 1 162 ? 16.061 21.255 -10.796 1.00 92.44 162 GLN A CA 1
ATOM 1290 C C . GLN A 1 162 ? 17.508 21.052 -11.269 1.00 92.44 162 GLN A C 1
ATOM 1292 O O . GLN A 1 162 ? 18.250 22.021 -11.425 1.00 92.44 162 GLN A O 1
ATOM 1297 N N . PHE A 1 163 ? 17.900 19.807 -11.546 1.00 92.12 163 PHE A N 1
ATOM 1298 C CA . PHE A 1 163 ? 19.230 19.461 -12.044 1.00 92.12 163 PHE A CA 1
ATOM 1299 C C . PHE A 1 163 ? 19.516 20.111 -13.411 1.00 92.12 163 PHE A C 1
ATOM 1301 O O . PHE A 1 163 ? 20.555 20.739 -13.602 1.00 92.12 163 PHE A O 1
ATOM 1308 N N . LEU A 1 164 ? 18.566 20.034 -14.345 1.00 91.56 164 LEU A N 1
ATOM 1309 C CA . LEU A 1 164 ? 18.669 20.604 -15.693 1.00 91.56 164 LEU A CA 1
ATOM 1310 C C . LEU A 1 164 ? 18.807 22.133 -15.675 1.00 91.56 164 LEU A C 1
ATOM 1312 O O . LEU A 1 164 ? 19.504 22.694 -16.522 1.00 91.56 164 LEU A O 1
ATOM 1316 N N . VAL A 1 165 ? 18.146 22.810 -14.729 1.00 90.50 165 VAL A N 1
ATOM 1317 C CA . VAL A 1 165 ? 18.271 24.263 -14.531 1.00 90.50 165 VAL A CA 1
ATOM 1318 C C . VAL A 1 165 ? 19.634 24.616 -13.940 1.00 90.50 165 VAL A C 1
ATOM 1320 O O . VAL A 1 165 ? 20.297 25.519 -14.445 1.00 90.50 165 VAL A O 1
ATOM 1323 N N . LEU A 1 166 ? 20.069 23.892 -12.906 1.00 89.75 166 LEU A N 1
ATOM 1324 C CA . LEU A 1 166 ? 21.308 24.180 -12.184 1.00 89.75 166 LEU A CA 1
ATOM 1325 C C . LEU A 1 166 ? 22.552 24.063 -13.074 1.00 89.75 166 LEU A C 1
ATOM 1327 O O . LEU A 1 166 ? 23.421 24.930 -13.032 1.00 89.75 166 LEU A O 1
ATOM 1331 N N . TYR A 1 167 ? 22.622 23.013 -13.893 1.00 87.88 167 TYR A N 1
ATOM 1332 C CA . TYR A 1 167 ? 23.779 22.731 -14.749 1.00 87.88 167 TYR A CA 1
ATOM 1333 C C . TYR A 1 167 ? 23.645 23.289 -16.175 1.00 87.88 167 TYR A C 1
ATOM 1335 O O . TYR A 1 167 ? 24.495 23.009 -17.013 1.00 87.88 167 TYR A O 1
ATOM 1343 N N . GLN A 1 168 ? 22.593 24.074 -16.452 1.00 86.75 168 GLN A N 1
ATOM 1344 C CA . GLN A 1 168 ? 22.339 24.731 -17.745 1.00 86.75 168 GLN A CA 1
ATOM 1345 C C . GLN A 1 168 ? 22.460 23.790 -18.958 1.00 86.75 168 GLN A C 1
ATOM 1347 O O . GLN A 1 168 ? 23.000 24.158 -20.000 1.00 86.75 168 GLN A O 1
ATOM 1352 N N . LEU A 1 169 ? 21.941 22.568 -18.824 1.00 85.00 169 LEU A N 1
ATOM 1353 C CA . LEU A 1 169 ? 22.005 21.565 -19.887 1.00 85.00 169 LEU A CA 1
ATOM 1354 C C . LEU A 1 169 ? 21.135 21.978 -21.086 1.00 85.00 169 LEU A C 1
ATOM 1356 O O . LEU A 1 169 ? 20.124 22.685 -20.940 1.00 85.00 169 LEU A O 1
ATOM 1360 N N . ASP A 1 170 ? 21.563 21.561 -22.276 1.00 86.19 170 ASP A N 1
ATOM 1361 C CA . ASP A 1 170 ? 21.000 21.996 -23.551 1.00 86.19 170 ASP A CA 1
ATOM 1362 C C . ASP A 1 170 ? 19.573 21.470 -23.797 1.00 86.19 170 ASP A C 1
ATOM 1364 O O . ASP A 1 170 ? 19.028 20.634 -23.070 1.00 86.19 170 ASP A O 1
ATOM 1368 N N . GLY A 1 171 ? 18.920 22.022 -24.825 1.00 86.12 171 GLY A N 1
ATOM 1369 C CA . GLY A 1 171 ? 17.538 21.673 -25.163 1.00 86.12 171 GLY A CA 1
ATOM 1370 C C . GLY A 1 171 ? 17.371 20.203 -25.548 1.00 86.12 171 GLY A C 1
ATOM 1371 O O . GLY A 1 171 ? 16.387 19.580 -25.155 1.00 86.12 171 GLY A O 1
ATOM 1372 N N . HIS A 1 172 ? 18.359 19.636 -26.243 1.00 88.69 172 HIS A N 1
ATOM 1373 C CA . HIS A 1 172 ? 18.342 18.236 -26.651 1.00 88.69 172 HIS A CA 1
ATOM 1374 C C . HIS A 1 172 ? 18.391 17.298 -25.437 1.00 88.69 172 HIS A C 1
ATOM 1376 O O . HIS A 1 172 ? 17.578 16.380 -25.330 1.00 88.69 172 HIS A O 1
ATOM 1382 N N . PHE A 1 173 ? 19.278 17.553 -24.471 1.00 88.94 173 PHE A N 1
ATOM 1383 C CA . PHE A 1 173 ? 19.368 16.736 -23.263 1.00 88.94 173 PHE A CA 1
ATOM 1384 C C . PHE A 1 173 ? 18.092 16.812 -22.412 1.00 88.94 173 PHE A C 1
ATOM 1386 O O . PHE A 1 173 ? 17.616 15.794 -21.907 1.00 88.94 173 PHE A O 1
ATOM 1393 N N . LYS A 1 174 ? 17.486 18.002 -22.300 1.00 91.25 174 LYS A N 1
ATOM 1394 C CA . LYS A 1 174 ? 16.184 18.181 -21.631 1.00 91.25 174 LYS A CA 1
ATOM 1395 C C . LYS A 1 174 ? 15.085 17.341 -22.282 1.00 91.25 174 LYS A C 1
ATOM 1397 O O . LYS A 1 174 ? 14.297 16.712 -21.576 1.00 91.25 174 LYS A O 1
ATOM 1402 N N . GLU A 1 175 ? 15.039 17.316 -23.611 1.00 93.06 175 GLU A N 1
ATOM 1403 C CA . GLU A 1 175 ? 14.053 16.539 -24.360 1.00 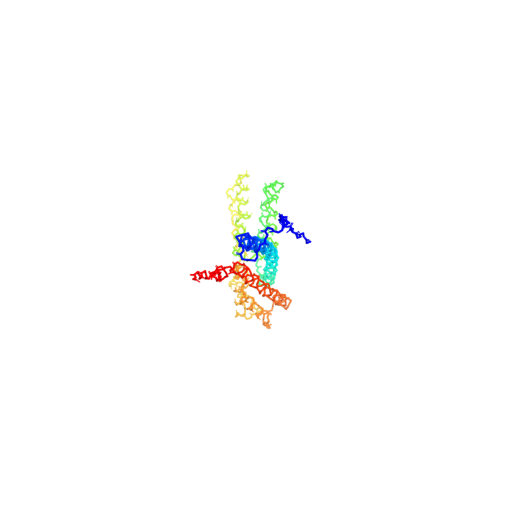93.06 175 GLU A CA 1
ATOM 1404 C C . GLU A 1 175 ? 14.248 15.029 -24.161 1.00 93.06 175 GLU A C 1
ATOM 1406 O O . GLU A 1 175 ? 13.280 14.306 -23.923 1.00 93.06 175 GLU A O 1
ATOM 1411 N N . GLU A 1 176 ? 15.493 14.552 -24.177 1.00 93.75 176 GLU A N 1
ATOM 1412 C CA . GLU A 1 176 ? 15.811 13.141 -23.942 1.00 93.75 176 GLU A CA 1
ATOM 1413 C C . GLU A 1 176 ? 15.435 12.681 -22.527 1.00 93.75 176 GLU A C 1
ATOM 1415 O O . GLU A 1 176 ? 14.822 11.621 -22.358 1.00 93.75 176 GLU A O 1
ATOM 1420 N N . VAL A 1 177 ? 15.711 13.496 -21.505 1.00 93.88 177 VAL A N 1
ATOM 1421 C CA . VAL A 1 177 ? 15.261 13.225 -20.130 1.00 93.88 177 VAL A CA 1
ATOM 1422 C C . VAL A 1 177 ? 13.731 13.171 -20.063 1.00 93.88 177 VAL A C 1
ATOM 1424 O O . VAL A 1 177 ? 13.174 12.217 -19.514 1.00 93.88 177 VAL A O 1
ATOM 1427 N N . ALA A 1 178 ? 13.032 14.134 -20.671 1.00 94.12 178 ALA A N 1
ATOM 1428 C CA . ALA A 1 178 ? 11.570 14.168 -20.686 1.00 94.12 178 ALA A CA 1
ATOM 1429 C C . ALA A 1 178 ? 10.961 12.941 -21.392 1.00 94.12 178 ALA A C 1
ATOM 1431 O O . ALA A 1 178 ? 10.010 12.340 -20.880 1.00 94.12 178 ALA A O 1
ATOM 1432 N N . LYS A 1 179 ? 11.536 12.512 -22.525 1.00 94.94 179 LYS A N 1
ATOM 1433 C CA . LYS A 1 179 ? 11.136 11.285 -23.234 1.00 94.94 179 LYS A CA 1
ATOM 1434 C C . LYS A 1 179 ? 11.293 10.055 -22.348 1.00 94.94 179 LYS A C 1
ATOM 1436 O O . LYS A 1 179 ? 10.355 9.262 -22.245 1.00 94.94 179 LYS A O 1
ATOM 1441 N N . LYS A 1 180 ? 12.434 9.903 -21.668 1.00 94.44 180 LYS A N 1
ATOM 1442 C CA . LYS A 1 180 ? 12.671 8.766 -20.765 1.00 94.44 180 LYS A CA 1
ATOM 1443 C C . LYS A 1 180 ? 11.752 8.792 -19.544 1.00 94.44 180 LYS A C 1
ATOM 1445 O O . LYS A 1 180 ? 11.230 7.747 -19.174 1.00 94.44 180 LYS A O 1
ATOM 1450 N N . ILE A 1 181 ? 11.462 9.956 -18.962 1.00 94.81 181 ILE A N 1
ATOM 1451 C CA . ILE A 1 181 ? 10.481 10.079 -17.868 1.00 94.81 181 ILE A CA 1
ATOM 1452 C C . ILE A 1 181 ? 9.071 9.708 -18.348 1.00 94.81 181 ILE A C 1
ATOM 1454 O O . ILE A 1 181 ? 8.349 8.994 -17.652 1.00 94.81 181 ILE A O 1
ATOM 1458 N N . SER A 1 182 ? 8.670 10.145 -19.544 1.00 94.00 182 SER A N 1
ATOM 1459 C CA . SER A 1 182 ? 7.384 9.756 -20.135 1.00 94.00 182 SER A CA 1
ATOM 1460 C C . SER A 1 182 ? 7.307 8.243 -20.361 1.00 94.00 182 SER A C 1
ATOM 1462 O O . SER A 1 182 ? 6.312 7.607 -20.007 1.00 94.00 182 SER A O 1
ATOM 1464 N N . LEU A 1 183 ? 8.388 7.645 -20.871 1.00 92.88 183 LEU A N 1
ATOM 1465 C CA . LEU A 1 183 ? 8.500 6.199 -21.037 1.00 92.88 183 LEU A CA 1
ATOM 1466 C C . LEU A 1 183 ? 8.442 5.467 -19.688 1.00 92.88 183 LEU A C 1
ATOM 1468 O O . LEU A 1 183 ? 7.759 4.452 -19.587 1.00 92.88 183 LEU A O 1
ATOM 1472 N N . LEU A 1 184 ? 9.067 6.009 -18.638 1.00 93.69 184 LEU A N 1
ATOM 1473 C CA . LEU A 1 184 ? 9.019 5.448 -17.287 1.00 93.69 184 LEU A CA 1
ATOM 1474 C C . LEU A 1 184 ? 7.584 5.416 -16.763 1.00 93.69 184 LEU A C 1
ATOM 1476 O O . LEU A 1 184 ? 7.139 4.381 -16.280 1.00 93.69 184 LEU A O 1
ATOM 1480 N N . LYS A 1 185 ? 6.834 6.513 -16.908 1.00 93.19 185 LYS A N 1
ATOM 1481 C CA . LYS A 1 185 ? 5.420 6.570 -16.504 1.00 93.19 185 LYS A CA 1
ATOM 1482 C C . LYS A 1 185 ? 4.582 5.541 -17.263 1.00 93.19 185 LYS A C 1
ATOM 1484 O O . LYS A 1 185 ? 3.815 4.811 -16.646 1.00 93.19 185 LYS A O 1
ATOM 1489 N N . ARG A 1 186 ? 4.783 5.415 -18.581 1.00 90.56 186 ARG A N 1
ATOM 1490 C CA . ARG A 1 186 ? 4.110 4.398 -19.411 1.00 90.56 186 ARG A CA 1
ATOM 1491 C C . ARG A 1 186 ? 4.472 2.971 -18.996 1.00 90.56 186 ARG A C 1
ATOM 1493 O O . ARG A 1 186 ? 3.594 2.115 -18.977 1.00 90.56 186 ARG A O 1
ATOM 1500 N N . SER A 1 187 ? 5.727 2.727 -18.608 1.00 89.50 187 SER A N 1
ATOM 1501 C CA . SER A 1 187 ? 6.203 1.398 -18.201 1.00 89.50 187 SER A CA 1
ATOM 1502 C C . SER A 1 187 ? 5.424 0.811 -17.016 1.00 89.50 187 SER A C 1
ATOM 1504 O O . SER A 1 187 ? 5.276 -0.404 -16.917 1.00 89.50 187 SER A O 1
ATOM 1506 N N . LEU A 1 188 ? 4.859 1.665 -16.153 1.00 88.75 188 LEU A N 1
ATOM 1507 C CA . LEU A 1 188 ? 4.062 1.254 -14.992 1.00 88.75 188 LEU A CA 1
ATOM 1508 C C . LEU A 1 188 ? 2.728 0.611 -15.372 1.00 88.75 188 LEU A C 1
ATOM 1510 O O . LEU A 1 188 ? 2.125 -0.084 -14.560 1.00 88.75 188 LEU A O 1
ATOM 1514 N N . TYR A 1 189 ? 2.258 0.847 -16.594 1.00 89.62 189 TYR A N 1
ATOM 1515 C CA . TYR A 1 189 ? 0.979 0.349 -17.078 1.00 89.62 189 TYR A CA 1
ATOM 1516 C C . TYR A 1 189 ? 1.116 -0.896 -17.963 1.00 89.62 189 TYR A C 1
ATOM 1518 O O . TYR A 1 189 ? 0.099 -1.461 -18.352 1.00 89.62 189 TYR A O 1
ATOM 1526 N N . LEU A 1 190 ? 2.337 -1.369 -18.245 1.00 87.06 190 LEU A N 1
ATOM 1527 C CA . LEU A 1 190 ? 2.556 -2.501 -19.157 1.00 87.06 190 LEU A CA 1
ATOM 1528 C C . LEU A 1 190 ? 1.857 -3.781 -18.692 1.00 87.06 190 LEU A C 1
ATOM 1530 O O . LEU A 1 190 ? 1.299 -4.510 -19.504 1.00 87.06 190 LEU A O 1
ATOM 1534 N N . GLY A 1 191 ? 1.820 -4.043 -17.384 1.00 84.88 191 GLY A N 1
ATOM 1535 C CA . GLY A 1 191 ? 1.127 -5.221 -16.860 1.00 84.88 191 GLY A CA 1
ATOM 1536 C C . GLY A 1 191 ? -0.405 -5.142 -16.936 1.00 84.88 191 GLY A C 1
ATOM 1537 O O . GLY A 1 191 ? -1.064 -6.151 -16.691 1.00 84.88 191 GLY A O 1
ATOM 1538 N N . LYS A 1 192 ? -0.987 -3.988 -17.299 1.00 87.56 192 LYS A N 1
ATOM 1539 C CA . LYS A 1 192 ? -2.423 -3.843 -17.597 1.00 87.56 192 LYS A CA 1
ATOM 1540 C C . LYS A 1 192 ? -2.718 -3.550 -19.077 1.00 87.56 192 LYS A C 1
ATOM 1542 O O . LYS A 1 192 ? -3.867 -3.281 -19.421 1.00 87.56 192 LYS A O 1
ATOM 1547 N N . ASP A 1 193 ? -1.697 -3.576 -19.932 1.00 87.06 193 ASP A N 1
ATOM 1548 C CA . ASP A 1 193 ? -1.815 -3.265 -21.355 1.00 87.06 193 ASP A CA 1
ATOM 1549 C C . ASP A 1 193 ? -2.591 -4.377 -22.092 1.00 87.06 193 ASP A C 1
ATOM 1551 O O . ASP A 1 193 ? -2.167 -5.537 -22.052 1.00 87.06 193 ASP A O 1
ATOM 1555 N N . PRO A 1 194 ? -3.716 -4.065 -22.766 1.00 84.94 194 PRO A N 1
ATOM 1556 C CA . PRO A 1 194 ? -4.528 -5.063 -23.456 1.00 84.94 194 PRO A CA 1
ATOM 1557 C C . PRO A 1 194 ? -3.771 -5.861 -24.523 1.00 84.94 194 PRO A C 1
ATOM 1559 O O . PRO A 1 194 ? -4.011 -7.062 -24.654 1.00 84.94 194 PRO A O 1
ATOM 1562 N N . GLU A 1 195 ? -2.850 -5.235 -25.263 1.00 85.12 195 GLU A N 1
ATOM 1563 C CA . GLU A 1 195 ? -2.071 -5.914 -26.304 1.00 85.12 195 GLU A CA 1
ATOM 1564 C C . GLU A 1 195 ? -1.146 -6.952 -25.665 1.00 85.12 195 GLU A C 1
ATOM 1566 O O . GLU A 1 195 ? -1.130 -8.119 -26.065 1.00 85.12 195 GLU A O 1
ATOM 1571 N N . ILE A 1 196 ? -0.457 -6.564 -24.590 1.00 85.25 196 ILE A N 1
ATOM 1572 C CA . ILE A 1 196 ? 0.449 -7.451 -23.860 1.00 85.25 196 ILE A CA 1
ATOM 1573 C C . ILE A 1 196 ? -0.337 -8.588 -23.188 1.00 85.25 196 ILE A C 1
ATOM 1575 O O . ILE A 1 196 ? 0.031 -9.757 -23.318 1.00 85.25 196 ILE A O 1
ATOM 1579 N N . ILE A 1 197 ? -1.462 -8.284 -22.534 1.00 86.12 197 ILE A N 1
ATOM 1580 C CA . ILE A 1 197 ? -2.312 -9.291 -21.880 1.00 86.12 197 ILE A CA 1
ATOM 1581 C C . ILE A 1 197 ? -2.866 -10.298 -22.892 1.00 86.12 197 ILE A C 1
ATOM 1583 O O . ILE A 1 197 ? -2.911 -11.497 -22.598 1.00 86.12 197 ILE A O 1
ATOM 1587 N N . SER A 1 198 ? -3.286 -9.832 -24.072 1.00 84.00 198 SER A N 1
ATOM 1588 C CA . SER A 1 198 ? -3.828 -10.698 -25.125 1.00 84.00 198 SER A CA 1
ATOM 1589 C C . SER A 1 198 ? -2.781 -11.665 -25.680 1.00 84.00 198 SER A C 1
ATOM 1591 O O . SER A 1 198 ? -3.102 -12.807 -25.992 1.00 84.00 198 SER A O 1
ATOM 1593 N N . SER A 1 199 ? -1.508 -11.255 -25.714 1.00 84.06 199 SER A N 1
ATOM 1594 C CA . SER A 1 199 ? -0.403 -12.116 -26.151 1.00 84.06 199 SER A CA 1
ATOM 1595 C C . SER A 1 199 ? -0.075 -13.243 -25.158 1.00 84.06 199 SER A C 1
ATOM 1597 O O . SER A 1 199 ? 0.517 -14.261 -25.527 1.00 84.06 199 SER A O 1
ATOM 1599 N N . PHE A 1 200 ? -0.483 -13.100 -23.892 1.00 83.88 200 PHE A N 1
ATOM 1600 C CA . PHE A 1 200 ? -0.232 -14.086 -22.847 1.00 83.88 200 PHE A CA 1
ATOM 1601 C C . PHE A 1 200 ? -1.293 -15.202 -22.846 1.00 83.88 200 PHE A C 1
ATOM 1603 O O . PHE A 1 200 ? -2.389 -15.054 -22.304 1.00 83.88 200 PHE A O 1
ATOM 1610 N N . ASN A 1 201 ? -0.938 -16.376 -23.373 1.00 82.62 201 ASN A N 1
ATOM 1611 C CA . ASN A 1 201 ? -1.837 -17.539 -23.491 1.00 82.62 201 ASN A CA 1
ATOM 1612 C C . ASN A 1 201 ? -1.879 -18.454 -22.248 1.00 82.62 201 ASN A C 1
ATOM 1614 O O . ASN A 1 201 ? -2.425 -19.555 -22.294 1.00 82.62 201 ASN A O 1
ATOM 1618 N N . GLY A 1 202 ? -1.273 -18.046 -21.129 1.00 81.38 202 GLY A N 1
ATOM 1619 C CA . GLY A 1 202 ? -1.108 -18.907 -19.952 1.00 81.38 202 GLY A CA 1
ATOM 1620 C C . GLY A 1 202 ? -2.363 -19.102 -19.092 1.00 81.38 202 GLY A C 1
ATOM 1621 O O . GLY A 1 202 ? -2.349 -19.969 -18.215 1.00 81.38 202 GLY A O 1
ATOM 1622 N N . MET A 1 203 ? -3.420 -18.308 -19.304 1.00 85.94 203 MET A N 1
ATOM 1623 C CA . MET A 1 203 ? -4.658 -18.315 -18.511 1.00 85.94 203 MET A CA 1
ATOM 1624 C C . MET A 1 203 ? -5.883 -17.901 -19.350 1.00 85.94 203 MET A C 1
ATOM 1626 O O . MET A 1 203 ? -5.715 -17.144 -20.308 1.00 85.94 203 MET A O 1
ATOM 1630 N N . PRO A 1 204 ? -7.105 -18.333 -18.975 1.00 89.31 204 PRO A N 1
ATOM 1631 C CA . PRO A 1 204 ? -8.344 -17.892 -19.620 1.00 89.31 204 PRO A CA 1
ATOM 1632 C C . PRO A 1 204 ? -8.542 -16.373 -19.554 1.00 89.31 204 PRO A C 1
ATOM 1634 O O . PRO A 1 204 ? -8.244 -15.747 -18.536 1.00 89.31 204 PRO A O 1
ATOM 1637 N N . GLU A 1 205 ? -9.092 -15.784 -20.620 1.00 86.94 205 GLU A N 1
ATOM 1638 C CA . GLU A 1 205 ? -9.289 -14.328 -20.743 1.00 86.94 205 GLU A CA 1
ATOM 1639 C C . GLU A 1 205 ? -10.146 -13.719 -19.631 1.00 86.94 205 GLU A C 1
ATOM 1641 O O . GLU A 1 205 ? -9.878 -12.609 -19.173 1.00 86.94 205 GLU A O 1
ATOM 1646 N N . GLU A 1 206 ? -11.165 -14.443 -19.173 1.00 88.69 206 GLU A N 1
ATOM 1647 C CA . GLU A 1 206 ? -12.049 -13.995 -18.093 1.00 88.69 206 GLU A CA 1
ATOM 1648 C C . GLU A 1 206 ? -11.270 -13.810 -16.785 1.00 88.69 206 GLU A C 1
ATOM 1650 O O . GLU A 1 206 ? -11.322 -12.744 -16.171 1.00 88.69 206 GLU A O 1
ATOM 1655 N N . ILE A 1 207 ? -10.453 -14.805 -16.425 1.00 90.00 207 ILE A N 1
ATOM 1656 C CA . ILE A 1 207 ? -9.614 -14.780 -15.223 1.00 90.00 207 ILE A CA 1
ATOM 1657 C C . ILE A 1 207 ? -8.521 -13.720 -15.344 1.00 90.00 207 ILE A C 1
ATOM 1659 O O . ILE A 1 207 ? -8.257 -13.012 -14.376 1.00 90.00 207 ILE A O 1
ATOM 1663 N N . LYS A 1 208 ? -7.895 -13.574 -16.522 1.00 89.88 208 LYS A N 1
ATOM 1664 C CA . LYS A 1 208 ? -6.890 -12.523 -16.758 1.00 89.88 208 LYS A CA 1
ATOM 1665 C C . LYS A 1 208 ? -7.478 -11.137 -16.525 1.00 89.88 208 LYS A C 1
ATOM 1667 O O . LYS A 1 208 ? -6.868 -10.323 -15.836 1.00 89.88 208 LYS A O 1
ATOM 1672 N N . ARG A 1 209 ? -8.664 -10.878 -17.076 1.00 89.31 209 ARG A N 1
ATOM 1673 C CA . ARG A 1 209 ? -9.337 -9.583 -16.967 1.00 89.31 209 ARG A CA 1
ATOM 1674 C C . ARG A 1 209 ? -9.700 -9.256 -15.526 1.00 89.31 209 ARG A C 1
ATOM 1676 O O . ARG A 1 209 ? -9.346 -8.178 -15.058 1.00 89.31 209 ARG A O 1
ATOM 1683 N N . GLU A 1 210 ? -10.346 -10.189 -14.828 1.00 91.25 210 GLU A N 1
ATOM 1684 C CA . GLU A 1 210 ? -10.711 -9.986 -13.425 1.00 91.25 210 GLU A CA 1
ATOM 1685 C C . GLU A 1 210 ? -9.467 -9.807 -12.547 1.00 91.25 210 GLU A C 1
ATOM 1687 O O . GLU A 1 210 ? -9.422 -8.916 -11.698 1.00 91.25 210 GLU A O 1
ATOM 1692 N N . TRP A 1 211 ? -8.423 -10.605 -12.785 1.00 92.50 211 TRP A N 1
ATOM 1693 C CA . TRP A 1 211 ? -7.160 -10.487 -12.065 1.00 92.50 211 TRP A CA 1
ATOM 1694 C C . TRP A 1 211 ? -6.561 -9.090 -12.216 1.00 92.50 211 TRP A C 1
ATOM 1696 O O . TRP A 1 211 ? -6.316 -8.428 -11.208 1.00 92.50 211 TRP A O 1
ATOM 1706 N N . VAL A 1 212 ? -6.378 -8.625 -13.456 1.00 90.75 212 VAL A N 1
ATOM 1707 C CA . VAL A 1 212 ? -5.806 -7.306 -13.768 1.00 90.75 212 VAL A CA 1
ATOM 1708 C C . VAL A 1 212 ? -6.637 -6.186 -13.149 1.00 90.75 212 VAL A C 1
ATOM 1710 O O . VAL A 1 212 ? -6.068 -5.287 -12.529 1.00 90.75 212 VAL A O 1
ATOM 1713 N N . GLU A 1 213 ? -7.965 -6.252 -13.257 1.00 89.50 213 GLU A N 1
ATOM 1714 C CA . GLU A 1 213 ? -8.865 -5.274 -12.639 1.00 89.50 213 GLU A CA 1
ATOM 1715 C C . GLU A 1 213 ? -8.630 -5.177 -11.124 1.00 89.50 213 GLU A C 1
ATOM 1717 O O . GLU A 1 213 ? -8.527 -4.077 -10.581 1.00 89.50 213 GLU A O 1
ATOM 1722 N N . LEU A 1 214 ? -8.475 -6.317 -10.443 1.00 89.25 214 LEU A N 1
ATOM 1723 C CA . LEU A 1 214 ? -8.279 -6.365 -8.997 1.00 89.25 214 LEU A CA 1
ATOM 1724 C C . LEU A 1 214 ? -6.877 -5.908 -8.565 1.00 89.25 214 LEU A C 1
ATOM 1726 O O . LEU A 1 214 ? -6.763 -5.077 -7.662 1.00 89.25 214 LEU A O 1
ATOM 1730 N N . ILE A 1 215 ? -5.798 -6.399 -9.186 1.00 88.81 215 ILE A N 1
ATOM 1731 C CA . ILE A 1 215 ? -4.427 -6.090 -8.729 1.00 88.81 215 ILE A CA 1
ATOM 1732 C C . ILE A 1 215 ? -3.943 -4.682 -9.089 1.00 88.81 215 ILE A C 1
ATOM 1734 O O . ILE A 1 215 ? -3.011 -4.166 -8.455 1.00 88.81 215 ILE A O 1
ATOM 1738 N N . TYR A 1 216 ? -4.568 -4.048 -10.081 1.00 87.12 216 TYR A N 1
ATOM 1739 C CA . TYR A 1 216 ? -4.291 -2.665 -10.469 1.00 87.12 216 TYR A CA 1
ATOM 1740 C C . TYR A 1 216 ? -5.310 -1.665 -9.926 1.00 87.12 216 TYR A C 1
ATOM 1742 O O . TYR A 1 216 ? -5.129 -0.464 -10.120 1.00 87.12 216 TYR A O 1
ATOM 1750 N N . ARG A 1 217 ? -6.344 -2.112 -9.199 1.00 83.12 217 ARG A N 1
ATOM 1751 C CA . ARG A 1 217 ? -7.288 -1.205 -8.541 1.00 83.12 217 ARG A CA 1
ATOM 1752 C C . ARG A 1 217 ? -6.528 -0.266 -7.602 1.00 83.12 217 ARG A C 1
ATOM 1754 O O . ARG A 1 217 ? -5.814 -0.705 -6.695 1.00 83.12 217 ARG A O 1
ATOM 1761 N N . ASN A 1 218 ? -6.698 1.042 -7.788 1.00 70.25 218 ASN A N 1
ATOM 1762 C CA . ASN A 1 218 ? -6.184 2.026 -6.842 1.00 70.25 218 ASN A CA 1
ATOM 1763 C C . ASN A 1 218 ? -7.075 2.023 -5.597 1.00 70.25 218 ASN A C 1
ATOM 1765 O O . ASN A 1 218 ? -8.098 2.701 -5.531 1.00 70.25 218 ASN A O 1
ATOM 1769 N N . VAL A 1 219 ? -6.698 1.208 -4.621 1.00 65.81 219 VAL A N 1
ATOM 1770 C CA . VAL A 1 219 ? -7.433 1.084 -3.370 1.00 65.81 219 VAL A CA 1
ATOM 1771 C C . VAL A 1 219 ? -6.842 2.067 -2.351 1.00 65.81 219 VAL A C 1
ATOM 1773 O O . VAL A 1 219 ? -5.727 1.894 -1.838 1.00 65.81 219 VAL A O 1
ATOM 1776 N N . GLU A 1 220 ? -7.559 3.164 -2.098 1.00 64.31 220 GLU A N 1
ATOM 1777 C CA . GLU A 1 220 ? -7.259 4.094 -0.998 1.00 64.31 220 GLU A CA 1
ATOM 1778 C C . GLU A 1 220 ? -7.615 3.472 0.354 1.00 64.31 220 GLU A C 1
ATOM 1780 O O . GLU A 1 220 ? -6.799 3.511 1.277 1.00 64.31 220 GLU A O 1
ATOM 1785 N N . SER A 1 221 ? -8.755 2.781 0.418 1.00 66.19 221 SER A N 1
ATOM 1786 C CA . SER A 1 221 ? -9.229 2.007 1.566 1.00 66.19 221 SER A CA 1
ATOM 1787 C C . SER A 1 221 ? -9.434 0.547 1.180 1.00 66.19 221 SER A C 1
ATOM 1789 O O . SER A 1 221 ? -10.250 0.251 0.311 1.00 66.19 221 SER A O 1
ATOM 1791 N N . ILE A 1 222 ? -8.693 -0.366 1.805 1.00 71.25 222 ILE A N 1
ATOM 1792 C CA . ILE A 1 222 ? -8.856 -1.804 1.570 1.00 71.25 222 ILE A CA 1
ATOM 1793 C C . ILE A 1 222 ? -10.117 -2.255 2.302 1.00 71.25 222 ILE A C 1
ATOM 1795 O O . ILE A 1 222 ? -10.108 -2.334 3.529 1.00 71.25 222 ILE A O 1
ATOM 1799 N N . ASP A 1 223 ? -11.186 -2.497 1.546 1.00 80.00 223 ASP A N 1
ATOM 1800 C CA . ASP A 1 223 ? -12.437 -3.046 2.065 1.00 80.00 223 ASP A CA 1
ATOM 1801 C C . ASP A 1 223 ? -12.411 -4.586 2.099 1.00 80.00 223 ASP A C 1
ATOM 1803 O O . ASP A 1 223 ? -11.532 -5.244 1.526 1.00 80.00 223 ASP A O 1
ATOM 1807 N N . GLU A 1 224 ? -13.343 -5.162 2.861 1.00 83.25 224 GLU A N 1
ATOM 1808 C CA . GLU A 1 224 ? -13.417 -6.609 3.075 1.00 83.25 224 GLU A CA 1
ATOM 1809 C C . GLU A 1 224 ? -13.772 -7.354 1.778 1.00 83.25 224 GLU A C 1
ATOM 1811 O O . GLU A 1 224 ? -13.142 -8.367 1.462 1.00 83.25 224 GLU A O 1
ATOM 1816 N N . ASP A 1 225 ? -14.698 -6.798 0.992 1.00 87.62 225 ASP A N 1
ATOM 1817 C CA . ASP A 1 225 ? -15.179 -7.375 -0.267 1.00 87.62 225 ASP A CA 1
ATOM 1818 C C . ASP A 1 225 ? -14.058 -7.503 -1.305 1.00 87.62 225 ASP A C 1
ATOM 1820 O O . ASP A 1 225 ? -13.935 -8.518 -1.994 1.00 87.62 225 ASP A O 1
ATOM 1824 N N . PHE A 1 226 ? -13.190 -6.495 -1.410 1.00 88.69 226 PHE A N 1
ATOM 1825 C CA . PHE A 1 226 ? -12.031 -6.522 -2.293 1.00 88.69 226 PHE A CA 1
ATOM 1826 C C . PHE A 1 226 ? -11.049 -7.635 -1.921 1.00 88.69 226 PHE A C 1
ATOM 1828 O O . PHE A 1 226 ? -10.591 -8.373 -2.799 1.00 88.69 226 PHE A O 1
ATOM 1835 N N . LEU A 1 227 ? -10.731 -7.777 -0.629 1.00 90.88 227 LEU A N 1
ATOM 1836 C CA . LEU A 1 227 ? -9.851 -8.850 -0.166 1.00 90.88 227 LEU A CA 1
ATOM 1837 C C . LEU A 1 227 ? -10.465 -10.220 -0.414 1.00 90.88 227 LEU A C 1
ATOM 1839 O O . LEU A 1 227 ? -9.749 -11.131 -0.828 1.00 90.88 227 LEU A O 1
ATOM 1843 N N . ASP A 1 228 ? -11.772 -10.362 -0.208 1.00 92.75 228 ASP A N 1
ATOM 1844 C CA . ASP A 1 228 ? -12.470 -11.611 -0.480 1.00 92.75 228 ASP A CA 1
ATOM 1845 C C . ASP A 1 228 ? -12.424 -11.986 -1.951 1.00 92.75 228 ASP A C 1
ATOM 1847 O O . ASP A 1 228 ? -12.072 -13.124 -2.262 1.00 92.75 228 ASP A O 1
ATOM 1851 N N . ARG A 1 229 ? -12.673 -11.038 -2.859 1.00 92.88 229 ARG A N 1
ATOM 1852 C CA . ARG A 1 229 ? -12.550 -11.286 -4.301 1.00 92.88 229 ARG A CA 1
ATOM 1853 C C . ARG A 1 229 ? -11.142 -11.738 -4.681 1.00 92.88 229 ARG A C 1
ATOM 1855 O O . ARG A 1 229 ? -10.996 -12.720 -5.404 1.00 92.88 229 ARG A O 1
ATOM 1862 N N . ILE A 1 230 ? -10.098 -11.104 -4.143 1.00 93.00 230 ILE A N 1
ATOM 1863 C CA . ILE A 1 230 ? -8.710 -11.526 -4.399 1.00 93.00 230 ILE A CA 1
ATOM 1864 C C . ILE A 1 230 ? -8.432 -12.922 -3.833 1.00 93.00 230 ILE A C 1
ATOM 1866 O O . ILE A 1 230 ? -7.853 -13.762 -4.520 1.00 93.00 230 ILE A O 1
ATOM 1870 N N . ILE A 1 231 ? -8.830 -13.197 -2.589 1.00 93.94 231 ILE A N 1
ATOM 1871 C CA . ILE A 1 231 ? -8.605 -14.495 -1.933 1.00 93.94 231 ILE A CA 1
ATOM 1872 C C . ILE A 1 231 ? -9.355 -15.621 -2.659 1.00 93.94 231 ILE A C 1
ATOM 1874 O O . ILE A 1 231 ? -8.833 -16.739 -2.763 1.00 93.94 231 ILE A O 1
ATOM 1878 N N . GLN A 1 232 ? -10.566 -15.338 -3.145 1.00 94.19 232 GLN A N 1
ATOM 1879 C CA . GLN A 1 232 ? -11.352 -16.248 -3.971 1.00 94.19 232 GLN A CA 1
ATOM 1880 C C . GLN A 1 232 ? -10.633 -16.508 -5.288 1.00 94.19 232 GLN A C 1
ATOM 1882 O O . GLN A 1 232 ? -10.323 -17.667 -5.564 1.00 94.19 232 GLN A O 1
ATOM 1887 N N . LEU A 1 233 ? -10.265 -15.451 -6.022 1.00 93.12 233 LEU A N 1
ATOM 1888 C CA . LEU A 1 233 ? -9.592 -15.555 -7.315 1.00 93.12 233 LEU A CA 1
ATOM 1889 C C . LEU A 1 233 ? -8.273 -16.335 -7.214 1.00 93.12 233 LEU A C 1
ATOM 1891 O O . LEU A 1 233 ? -8.032 -17.248 -8.001 1.00 93.12 233 LEU A O 1
ATOM 1895 N N . LEU A 1 234 ? -7.466 -16.082 -6.177 1.00 92.94 234 LEU A N 1
ATOM 1896 C CA . LEU A 1 234 ? -6.240 -16.841 -5.890 1.00 92.94 234 LEU A CA 1
ATOM 1897 C C . LEU A 1 234 ? -6.482 -18.340 -5.657 1.00 92.94 234 LEU A C 1
ATOM 1899 O O . LEU A 1 234 ? -5.573 -19.146 -5.857 1.00 92.94 234 LEU A O 1
ATOM 1903 N N . GLY A 1 235 ? -7.690 -18.719 -5.236 1.00 90.62 235 GLY A N 1
ATOM 1904 C CA . GLY A 1 235 ? -8.116 -20.106 -5.080 1.00 90.62 235 GLY A CA 1
ATOM 1905 C C . GLY A 1 235 ? -8.530 -20.795 -6.384 1.00 90.62 235 GLY A C 1
ATOM 1906 O O . GLY A 1 235 ? -8.666 -22.021 -6.390 1.00 90.62 235 GLY A O 1
ATOM 1907 N N . HIS A 1 236 ? -8.710 -20.064 -7.490 1.00 90.62 236 HIS A N 1
ATOM 1908 C CA . HIS A 1 236 ? -9.049 -20.674 -8.776 1.00 90.62 236 HIS A CA 1
ATOM 1909 C C . HIS A 1 236 ? -7.878 -21.499 -9.312 1.00 90.62 236 HIS A C 1
ATOM 1911 O O . HIS A 1 236 ? -6.718 -21.073 -9.333 1.00 90.62 236 HIS A O 1
ATOM 1917 N N . LYS A 1 237 ? -8.182 -22.714 -9.784 1.00 85.38 237 LYS A N 1
ATOM 1918 C CA . LYS A 1 237 ? -7.176 -23.643 -10.327 1.00 85.38 237 LYS A CA 1
ATOM 1919 C C . LYS A 1 237 ? -6.502 -23.094 -11.582 1.00 85.38 237 LYS A C 1
ATOM 1921 O O . LYS A 1 237 ? -5.309 -23.306 -11.772 1.00 85.38 237 LYS A O 1
ATOM 1926 N N . GLU A 1 238 ? -7.263 -22.366 -12.387 1.00 87.44 238 GLU A N 1
ATOM 1927 C CA . GLU A 1 238 ? -6.837 -21.810 -13.670 1.00 87.44 238 GLU A CA 1
ATOM 1928 C C . GLU A 1 238 ? -5.971 -20.554 -13.529 1.00 87.44 238 GLU A C 1
ATOM 1930 O O . GLU A 1 238 ? -5.244 -20.221 -14.461 1.00 87.44 238 GLU A O 1
ATOM 1935 N N . LEU A 1 239 ? -5.958 -19.910 -12.354 1.00 86.50 239 LEU A N 1
ATOM 1936 C CA . LEU A 1 239 ? -5.018 -18.834 -12.062 1.00 86.50 239 LEU A CA 1
ATOM 1937 C C . LEU A 1 239 ? -3.621 -19.432 -11.829 1.00 86.50 239 LEU A C 1
ATOM 1939 O O . LEU A 1 239 ? -3.336 -19.993 -10.767 1.00 86.50 239 LEU A O 1
ATOM 1943 N N . ARG A 1 240 ? -2.743 -19.357 -12.828 1.00 85.81 240 ARG A N 1
ATOM 1944 C CA . ARG A 1 240 ? -1.389 -19.938 -12.813 1.00 85.81 240 ARG A CA 1
ATOM 1945 C C . ARG A 1 240 ? -0.328 -18.947 -12.326 1.00 85.81 240 ARG A C 1
ATOM 1947 O O . ARG A 1 240 ? 0.686 -18.749 -12.981 1.00 85.81 240 ARG A O 1
ATOM 1954 N N . LEU A 1 241 ? -0.556 -18.331 -11.166 1.00 88.38 241 LEU A N 1
ATOM 1955 C CA . LEU A 1 241 ? 0.427 -17.445 -10.532 1.00 88.38 241 LEU A CA 1
ATOM 1956 C C . LEU A 1 241 ? 1.443 -18.221 -9.678 1.00 88.38 241 LEU A C 1
ATOM 1958 O O . LEU A 1 241 ? 1.041 -19.082 -8.881 1.00 88.38 241 LEU A O 1
ATOM 1962 N N . PRO A 1 242 ? 2.739 -17.872 -9.752 1.00 87.88 242 PRO A N 1
ATOM 1963 C CA . PRO A 1 242 ? 3.736 -18.315 -8.792 1.00 87.88 242 PRO A CA 1
ATOM 1964 C C . PRO A 1 242 ? 3.324 -17.944 -7.367 1.00 87.88 242 PRO A C 1
ATOM 1966 O O . PRO A 1 242 ? 2.765 -16.878 -7.119 1.00 87.88 242 PRO A O 1
ATOM 1969 N N . TYR A 1 243 ? 3.596 -18.835 -6.413 1.00 89.75 243 TYR A N 1
ATOM 1970 C CA . TYR A 1 243 ? 3.342 -18.616 -4.983 1.00 89.75 243 TYR A CA 1
ATOM 1971 C C . TYR A 1 243 ? 1.889 -18.272 -4.596 1.00 89.75 243 TYR A C 1
ATOM 1973 O O . TYR A 1 243 ? 1.653 -17.892 -3.447 1.00 89.75 243 TYR A O 1
ATOM 1981 N N . LYS A 1 244 ? 0.900 -18.470 -5.482 1.00 91.81 244 LYS A N 1
ATOM 1982 C CA . LYS A 1 244 ? -0.496 -18.060 -5.239 1.00 91.81 244 LYS A CA 1
ATOM 1983 C C . LYS A 1 244 ? -1.070 -18.564 -3.917 1.00 91.81 244 LYS A C 1
ATOM 1985 O O . LYS A 1 244 ? -1.690 -17.801 -3.189 1.00 91.81 244 LYS A O 1
ATOM 1990 N N . GLU A 1 245 ? -0.802 -19.819 -3.549 1.00 91.94 245 GLU A N 1
ATOM 1991 C CA . GLU A 1 245 ? -1.317 -20.411 -2.307 1.00 91.94 245 GLU A CA 1
ATOM 1992 C C . GLU A 1 245 ? -0.676 -19.797 -1.059 1.00 91.94 245 GLU A C 1
ATOM 1994 O O . GLU A 1 245 ? -1.319 -19.688 -0.014 1.00 91.94 245 GLU A O 1
ATOM 1999 N N . LYS A 1 246 ? 0.589 -19.367 -1.157 1.00 93.94 246 LYS A N 1
ATOM 2000 C CA . LYS A 1 246 ? 1.271 -18.657 -0.072 1.00 93.94 246 LYS A CA 1
ATOM 2001 C C . LYS A 1 246 ? 0.613 -17.295 0.140 1.00 93.94 246 LYS A C 1
ATOM 2003 O O . LYS A 1 246 ? 0.188 -17.013 1.259 1.00 93.94 246 LYS A O 1
ATOM 2008 N N . SER A 1 247 ? 0.481 -16.498 -0.919 1.00 93.94 247 SER A N 1
ATOM 2009 C CA . SER A 1 247 ? -0.141 -15.171 -0.834 1.00 93.94 247 SER A CA 1
ATOM 2010 C C . SER A 1 247 ? -1.616 -15.256 -0.450 1.00 93.94 247 SER A C 1
ATOM 2012 O O . SER A 1 247 ? -2.062 -14.493 0.400 1.00 93.94 247 SER A O 1
ATOM 2014 N N . ARG A 1 248 ? -2.358 -16.256 -0.942 1.00 95.19 248 ARG A N 1
ATOM 2015 C CA . ARG A 1 248 ? -3.744 -16.524 -0.525 1.00 95.19 248 ARG A CA 1
ATOM 2016 C C . ARG A 1 248 ? -3.848 -16.748 0.981 1.00 95.19 248 ARG A C 1
ATOM 2018 O O . ARG A 1 248 ? -4.641 -16.091 1.650 1.00 95.19 248 ARG A O 1
ATOM 2025 N N . LYS A 1 249 ? -3.019 -17.639 1.537 1.00 94.75 249 LYS A N 1
ATOM 2026 C CA . LYS A 1 249 ? -2.980 -17.901 2.986 1.00 94.75 249 LYS A CA 1
ATOM 2027 C C . LYS A 1 249 ? -2.540 -16.671 3.783 1.00 94.75 249 LYS A C 1
ATOM 2029 O O . LYS A 1 249 ? -3.056 -16.457 4.877 1.00 94.75 249 LYS A O 1
ATOM 2034 N N . SER A 1 250 ? -1.592 -15.891 3.262 1.00 94.81 250 SER A N 1
ATOM 2035 C CA . SER A 1 250 ? -1.128 -14.646 3.886 1.00 94.81 250 SER A CA 1
ATOM 2036 C C . SER A 1 250 ? -2.265 -13.624 3.972 1.00 94.81 250 SER A C 1
ATOM 2038 O O . SER A 1 250 ? -2.615 -13.179 5.065 1.00 94.81 250 SER A O 1
ATOM 2040 N N . LEU A 1 251 ? -2.942 -13.363 2.850 1.00 94.44 251 LEU A N 1
ATOM 2041 C CA . LEU A 1 251 ? -4.081 -12.450 2.772 1.00 94.44 251 LEU A CA 1
ATOM 2042 C C . LEU A 1 251 ? -5.254 -12.899 3.647 1.00 94.44 251 LEU A C 1
ATOM 2044 O O . LEU A 1 251 ? -5.837 -12.064 4.326 1.00 94.44 251 LEU A O 1
ATOM 2048 N N . MET A 1 252 ? -5.559 -14.199 3.728 1.00 93.88 252 MET A N 1
ATOM 2049 C CA . MET A 1 252 ? -6.578 -14.711 4.658 1.00 93.88 252 MET A CA 1
ATOM 2050 C C . MET A 1 252 ? -6.256 -14.385 6.122 1.00 93.88 252 MET A C 1
ATOM 2052 O O . MET A 1 252 ? -7.137 -13.973 6.876 1.00 93.88 252 MET A O 1
ATOM 2056 N N . LYS A 1 253 ? -4.993 -14.554 6.538 1.00 93.88 253 LYS A N 1
ATOM 2057 C CA . LYS A 1 253 ? -4.557 -14.223 7.904 1.00 93.88 253 LYS A CA 1
ATOM 2058 C C . LYS A 1 253 ? -4.620 -12.721 8.156 1.00 93.88 253 LYS A C 1
ATOM 2060 O O . LYS A 1 253 ? -5.122 -12.303 9.194 1.00 93.88 253 LYS A O 1
ATOM 2065 N N . LEU A 1 254 ? -4.140 -11.916 7.209 1.00 93.88 254 LEU A N 1
ATOM 2066 C CA . LEU A 1 254 ? -4.179 -10.458 7.305 1.00 93.88 254 LEU A CA 1
ATOM 2067 C C . LEU A 1 254 ? -5.618 -9.931 7.341 1.00 93.88 254 LEU A C 1
ATOM 2069 O O . LEU A 1 254 ? -5.909 -9.051 8.144 1.00 93.88 254 LEU A O 1
ATOM 2073 N N . LYS A 1 255 ? -6.526 -10.520 6.554 1.00 93.06 255 LYS A N 1
ATOM 2074 C CA . LYS A 1 255 ? -7.966 -10.236 6.594 1.00 93.06 255 LYS A CA 1
ATOM 2075 C C . LYS A 1 255 ? -8.544 -10.516 7.983 1.00 93.06 255 LYS A C 1
ATOM 2077 O O . LYS A 1 255 ? -9.205 -9.657 8.557 1.00 93.06 255 LYS A O 1
ATOM 2082 N N . ALA A 1 256 ? -8.267 -11.696 8.543 1.00 91.81 256 ALA A N 1
ATOM 2083 C CA . ALA A 1 256 ? -8.741 -12.058 9.878 1.00 91.81 256 ALA A CA 1
ATOM 2084 C C . ALA A 1 256 ? -8.228 -11.081 10.950 1.00 91.81 256 ALA A C 1
ATOM 2086 O O . ALA A 1 256 ? -9.005 -10.625 11.784 1.00 91.81 256 ALA A O 1
ATOM 2087 N N . LEU A 1 257 ? -6.947 -10.701 10.884 1.00 89.94 257 LEU A N 1
ATOM 2088 C CA . LEU A 1 257 ? -6.369 -9.706 11.788 1.00 89.94 257 LEU A CA 1
ATOM 2089 C C . LEU A 1 257 ? -7.027 -8.331 11.625 1.00 89.94 257 LEU A C 1
ATOM 2091 O O . LEU A 1 257 ? -7.377 -7.716 12.628 1.00 89.94 257 LEU A O 1
ATOM 2095 N N . ALA A 1 258 ? -7.226 -7.860 10.390 1.00 88.38 258 ALA A N 1
ATOM 2096 C CA . ALA A 1 258 ? -7.889 -6.584 10.122 1.00 88.38 258 ALA A CA 1
ATOM 2097 C C . ALA A 1 258 ? -9.293 -6.547 10.744 1.00 88.38 258 ALA A C 1
ATOM 2099 O O . ALA A 1 258 ? -9.645 -5.575 11.411 1.00 88.38 258 ALA A O 1
ATOM 2100 N N . LYS A 1 259 ? -10.051 -7.642 10.610 1.00 88.19 259 LYS A N 1
ATOM 2101 C CA . LYS A 1 259 ? -11.385 -7.780 11.199 1.00 88.19 259 LYS A CA 1
ATOM 2102 C C . LYS A 1 259 ? -11.362 -7.717 12.728 1.00 88.19 259 LYS A C 1
ATOM 2104 O O . LYS A 1 259 ? -12.102 -6.933 13.312 1.00 88.19 259 LYS A O 1
ATOM 2109 N N . THR A 1 260 ? -10.479 -8.479 13.378 1.00 85.81 260 THR A N 1
ATOM 2110 C CA . THR A 1 260 ? -10.351 -8.469 14.848 1.00 85.81 260 THR A CA 1
ATOM 2111 C C . THR A 1 260 ? -9.995 -7.083 15.382 1.00 85.81 260 THR A C 1
ATOM 2113 O O . THR A 1 260 ? -10.473 -6.679 16.441 1.00 85.81 260 THR A O 1
ATOM 2116 N N . ILE A 1 261 ? -9.158 -6.332 14.663 1.00 84.31 261 ILE A N 1
ATOM 2117 C CA . ILE A 1 261 ? -8.814 -4.969 15.074 1.00 84.31 261 ILE A CA 1
ATOM 2118 C C . ILE A 1 261 ? -9.974 -3.996 14.841 1.00 84.31 261 ILE A C 1
ATOM 2120 O O . ILE A 1 261 ? -10.211 -3.153 15.704 1.00 84.31 261 ILE A O 1
ATOM 2124 N N . GLY A 1 262 ? -10.739 -4.147 13.757 1.00 83.62 262 GLY A N 1
ATOM 2125 C CA . GLY A 1 262 ? -11.969 -3.376 13.544 1.00 83.62 262 GLY A CA 1
ATOM 2126 C C . GLY A 1 262 ? -12.991 -3.579 14.668 1.00 83.62 262 GLY A C 1
ATOM 2127 O O . GLY A 1 262 ? -13.517 -2.612 15.213 1.00 83.62 262 GLY A O 1
ATOM 2128 N N . GLU A 1 263 ? -13.195 -4.825 15.104 1.00 83.44 263 GLU A N 1
ATOM 2129 C CA . GLU A 1 263 ? -14.057 -5.146 16.252 1.00 83.44 263 GLU A CA 1
ATOM 2130 C C . GLU A 1 263 ? -13.536 -4.515 17.558 1.00 83.44 263 GLU A C 1
ATOM 2132 O O . GLU A 1 263 ? -14.312 -4.025 18.384 1.00 83.44 263 GLU A O 1
ATOM 2137 N N . LEU A 1 264 ? -12.215 -4.493 17.769 1.00 81.88 264 LEU A N 1
ATOM 2138 C CA . LEU A 1 264 ? -11.605 -3.839 18.930 1.00 81.88 264 LEU A CA 1
ATOM 2139 C C . LEU A 1 264 ? -11.809 -2.317 18.904 1.00 81.88 264 LEU A C 1
ATOM 2141 O O . LEU A 1 264 ? -12.090 -1.715 19.946 1.00 81.88 264 LEU A O 1
ATOM 2145 N N . GLU A 1 265 ? -11.681 -1.695 17.734 1.00 81.31 265 GLU A N 1
ATOM 2146 C CA . GLU A 1 265 ? -11.927 -0.268 17.538 1.00 81.31 265 GLU A CA 1
ATOM 2147 C C . GLU A 1 265 ? -13.386 0.087 17.844 1.00 81.31 265 GLU A C 1
ATOM 2149 O O . GLU A 1 265 ? -13.650 1.007 18.623 1.00 81.31 265 GLU A O 1
ATOM 2154 N N . GLU A 1 266 ? -14.338 -0.680 17.307 1.00 82.62 266 GLU A N 1
ATOM 2155 C CA . GLU A 1 266 ? -15.768 -0.477 17.546 1.00 82.62 266 GLU A CA 1
ATOM 2156 C C . GLU A 1 266 ? -16.113 -0.611 19.035 1.00 82.62 266 GLU A C 1
ATOM 2158 O O . GLU A 1 266 ? -16.759 0.269 19.614 1.00 82.62 266 GLU A O 1
ATOM 2163 N N . ASN A 1 267 ? -15.601 -1.653 19.694 1.00 78.69 267 ASN A N 1
ATOM 2164 C CA . ASN A 1 267 ? -15.774 -1.849 21.132 1.00 78.69 267 ASN A CA 1
ATOM 2165 C C . ASN A 1 267 ? -15.176 -0.695 21.948 1.00 78.69 267 ASN A C 1
ATOM 2167 O O . ASN A 1 267 ? -15.808 -0.200 22.887 1.00 78.69 267 ASN A O 1
ATOM 2171 N N . THR A 1 268 ? -13.988 -0.216 21.574 1.00 78.81 268 THR A N 1
ATOM 2172 C CA . THR A 1 268 ? -13.338 0.925 22.236 1.00 78.81 268 THR A CA 1
ATOM 2173 C C . THR A 1 268 ? -14.168 2.201 22.059 1.00 78.81 268 THR A C 1
ATOM 2175 O O . THR A 1 268 ? -14.399 2.925 23.029 1.00 78.81 268 THR A O 1
ATOM 2178 N N . ASN A 1 269 ? -14.711 2.436 20.862 1.00 77.44 269 ASN A N 1
ATOM 2179 C CA . ASN A 1 269 ? -15.598 3.562 20.566 1.00 77.44 269 ASN A CA 1
ATOM 2180 C C . ASN A 1 269 ? -16.920 3.497 21.347 1.00 77.44 269 ASN A C 1
ATOM 2182 O O . ASN A 1 269 ? -17.398 4.523 21.840 1.00 77.44 269 ASN A O 1
ATOM 2186 N N . LEU A 1 270 ? -17.507 2.307 21.517 1.00 80.50 270 LEU A N 1
ATOM 2187 C CA . LEU A 1 270 ? -18.702 2.110 22.344 1.00 80.50 270 LEU A CA 1
ATOM 2188 C C . LEU A 1 270 ? -18.441 2.450 23.816 1.00 80.50 270 LEU A C 1
ATOM 2190 O O . LEU A 1 270 ? -19.256 3.137 24.441 1.00 80.50 270 LEU A O 1
ATOM 2194 N N . VAL A 1 271 ? -17.310 2.007 24.373 1.00 76.31 271 VAL A N 1
ATOM 2195 C CA . VAL A 1 271 ? -16.914 2.350 25.749 1.00 76.31 271 VAL A CA 1
ATOM 2196 C C . VAL A 1 271 ? -16.694 3.853 25.879 1.00 76.31 271 VAL A C 1
ATOM 2198 O O . VAL A 1 271 ? -17.215 4.466 26.810 1.00 76.31 271 VAL A O 1
ATOM 2201 N N . LEU A 1 272 ? -16.013 4.470 24.914 1.00 75.00 272 LEU A N 1
ATOM 2202 C CA . LEU A 1 272 ? -15.752 5.906 24.899 1.00 75.00 272 LEU A CA 1
ATOM 2203 C C . LEU A 1 272 ? -17.062 6.711 24.878 1.00 75.00 272 LEU A C 1
ATOM 2205 O O . LEU A 1 272 ? -17.249 7.605 25.703 1.00 75.00 272 LEU A O 1
ATOM 2209 N N . ARG A 1 273 ? -18.033 6.324 24.038 1.00 74.31 273 ARG A N 1
ATOM 2210 C CA . ARG A 1 273 ? -19.383 6.917 24.039 1.00 74.31 273 ARG A CA 1
ATOM 2211 C C . ARG A 1 273 ? -20.101 6.740 25.374 1.00 74.31 273 ARG A C 1
ATOM 2213 O O . ARG A 1 273 ? -20.769 7.668 25.812 1.00 74.31 273 ARG A O 1
ATOM 2220 N N . ARG A 1 274 ? -19.979 5.592 26.049 1.00 73.31 274 ARG A N 1
ATOM 2221 C CA . ARG A 1 274 ? -20.593 5.379 27.377 1.00 73.31 274 ARG A CA 1
ATOM 2222 C C . ARG A 1 274 ? -19.944 6.235 28.465 1.00 73.31 274 ARG A C 1
ATOM 2224 O O . ARG A 1 274 ? -20.664 6.793 29.289 1.00 73.31 274 ARG A O 1
ATOM 2231 N N . VAL A 1 275 ? -18.618 6.369 28.454 1.00 69.94 275 VAL A N 1
ATOM 2232 C CA . VAL A 1 275 ? -17.870 7.216 29.400 1.00 69.94 275 VAL A CA 1
ATOM 2233 C C . VAL A 1 275 ? -18.185 8.701 29.184 1.00 69.94 275 VAL A C 1
ATOM 2235 O O . VAL A 1 275 ? -18.286 9.451 30.154 1.00 69.94 275 VAL A O 1
ATOM 2238 N N . LEU A 1 276 ? -18.393 9.128 27.933 1.00 65.06 276 LEU A N 1
ATOM 2239 C CA . LEU A 1 276 ? -18.793 10.500 27.606 1.00 65.06 276 LEU A CA 1
ATOM 2240 C C . LEU A 1 276 ? -20.281 10.777 27.893 1.00 65.06 276 LEU A C 1
ATOM 2242 O O . LEU A 1 276 ? -20.593 11.784 28.524 1.00 65.06 276 LEU A O 1
ATOM 2246 N N . ASN A 1 277 ? -21.189 9.879 27.495 1.00 65.44 277 ASN A N 1
ATOM 2247 C CA . ASN A 1 277 ? -22.646 10.095 27.539 1.00 65.44 277 ASN A CA 1
ATOM 2248 C C . ASN A 1 277 ? -23.314 9.635 28.845 1.00 65.44 277 ASN A C 1
ATOM 2250 O O . ASN A 1 277 ? -24.506 9.870 29.045 1.00 65.44 277 ASN A O 1
ATOM 2254 N N . GLY A 1 278 ? -22.585 8.981 29.754 1.00 55.59 278 GLY A N 1
ATOM 2255 C CA . GLY A 1 278 ? -23.106 8.514 31.044 1.00 55.59 278 GLY A CA 1
ATOM 2256 C C . GLY A 1 278 ? -23.647 9.616 31.970 1.00 55.59 278 GLY A C 1
ATOM 2257 O O . GLY A 1 278 ? -24.179 9.295 33.033 1.00 55.59 278 GLY A O 1
ATOM 2258 N N . ASN A 1 279 ? -23.548 10.892 31.578 1.00 53.06 279 ASN A N 1
ATOM 2259 C CA . ASN A 1 279 ? -23.929 12.041 32.395 1.00 53.06 279 ASN A CA 1
ATOM 2260 C C . ASN A 1 279 ? -25.248 12.729 32.008 1.00 53.06 279 ASN A C 1
ATOM 2262 O O . ASN A 1 279 ? -25.850 13.353 32.880 1.00 53.06 279 ASN A O 1
ATOM 2266 N N . ASP A 1 280 ? -25.770 12.572 30.788 1.00 45.75 280 ASP A N 1
ATOM 2267 C CA . ASP A 1 280 ? -26.996 13.302 30.412 1.00 45.75 280 ASP A CA 1
ATOM 2268 C C . ASP A 1 280 ? -28.241 12.779 31.141 1.00 45.75 280 ASP A C 1
ATOM 2270 O O . ASP A 1 280 ? -29.180 13.525 31.408 1.00 45.75 280 ASP A O 1
ATOM 2274 N N . LYS A 1 281 ? -28.251 11.500 31.542 1.00 44.25 281 LYS A N 1
ATOM 2275 C CA . LYS A 1 281 ? -29.419 10.894 32.206 1.00 44.25 281 LYS A CA 1
ATOM 2276 C C . LYS A 1 281 ? -29.390 10.928 33.734 1.00 44.25 281 LYS A C 1
ATOM 2278 O O . LYS A 1 281 ? -30.458 10.886 34.337 1.00 44.25 281 LYS A O 1
ATOM 2283 N N . LYS A 1 282 ? -28.221 11.019 34.382 1.00 44.22 282 LYS A N 1
ATOM 2284 C CA . LYS A 1 282 ? -28.128 11.014 35.860 1.00 44.22 282 LYS A CA 1
ATOM 2285 C C . LYS A 1 282 ? -28.136 12.404 36.497 1.00 44.22 282 LYS A C 1
ATOM 2287 O O . LYS A 1 282 ? -28.500 12.516 37.662 1.00 44.22 282 LYS A O 1
ATOM 2292 N N . LEU A 1 283 ? -27.818 13.459 35.745 1.00 39.56 283 LEU A N 1
ATOM 2293 C CA . LEU A 1 283 ? -27.927 14.838 36.238 1.00 39.56 283 LEU A CA 1
ATOM 2294 C C . LEU A 1 283 ? -29.376 15.365 36.249 1.00 39.56 283 LEU A C 1
ATOM 2296 O O . LEU A 1 283 ? -29.674 16.300 36.986 1.00 39.56 283 LEU A O 1
ATOM 2300 N N . LEU A 1 284 ? -30.299 14.735 35.511 1.00 39.66 284 LEU A N 1
ATOM 2301 C CA . LEU A 1 284 ? -31.709 15.148 35.441 1.00 39.66 284 LEU A CA 1
ATOM 2302 C C . LEU A 1 284 ? -32.638 14.442 36.448 1.00 39.66 284 LEU A C 1
ATOM 2304 O O . LEU A 1 284 ? -33.769 14.884 36.631 1.00 39.66 284 LEU A O 1
ATOM 2308 N N . SER A 1 285 ? -32.186 13.390 37.142 1.00 37.41 285 SER A N 1
ATOM 2309 C CA . SER A 1 285 ? -33.015 12.648 38.113 1.00 37.41 285 SER A CA 1
ATOM 2310 C C . SER A 1 285 ? -32.807 13.063 39.576 1.00 37.41 285 SER A C 1
ATOM 2312 O O . SER A 1 285 ? -33.414 12.486 40.471 1.00 37.41 285 SER A O 1
ATOM 2314 N N . GLY A 1 286 ? -31.957 14.057 39.843 1.00 34.84 286 GLY A N 1
ATOM 2315 C CA . GLY A 1 286 ? -31.639 14.548 41.188 1.00 34.84 286 GLY A CA 1
ATOM 2316 C C . GLY A 1 286 ? -32.504 15.719 41.667 1.00 34.84 286 GLY A C 1
ATOM 2317 O O . GLY A 1 286 ? -31.985 16.598 42.345 1.00 34.84 286 GLY A O 1
ATOM 2318 N N . LYS A 1 287 ? -33.794 15.790 41.310 1.00 32.78 287 LYS A N 1
ATOM 2319 C CA . LYS A 1 287 ? -34.731 16.718 41.968 1.00 32.78 287 LYS A CA 1
ATOM 2320 C C . LYS A 1 287 ? -35.311 16.033 43.203 1.00 32.78 287 LYS A C 1
ATOM 2322 O O . LYS A 1 287 ? -36.259 15.265 43.104 1.00 32.78 287 LYS A O 1
ATOM 2327 N N . ILE A 1 288 ? -34.730 16.320 44.365 1.00 34.69 288 ILE A N 1
ATOM 2328 C CA . ILE A 1 288 ? -35.375 16.083 45.660 1.00 34.69 288 ILE A CA 1
ATOM 2329 C C . ILE A 1 288 ? -36.603 17.011 45.714 1.00 34.69 288 ILE A C 1
ATOM 2331 O O . ILE A 1 288 ? -36.415 18.227 45.618 1.00 34.69 288 ILE A O 1
ATOM 2335 N N . PRO A 1 289 ? -37.846 16.511 45.847 1.00 34.19 289 PRO A N 1
ATOM 2336 C CA . PRO A 1 289 ? -38.974 17.384 46.124 1.00 34.19 289 PRO A CA 1
ATOM 2337 C C . PRO A 1 289 ? -38.880 17.829 47.587 1.00 34.19 289 PRO A C 1
ATOM 2339 O O . PRO A 1 289 ? -39.141 17.062 48.512 1.00 34.19 289 PRO A O 1
ATOM 2342 N N . LEU A 1 290 ? -38.481 19.083 47.796 1.00 31.75 290 LEU A N 1
ATOM 2343 C CA . LEU A 1 290 ? -38.736 19.807 49.037 1.00 31.75 290 LEU A CA 1
ATOM 2344 C C . LEU A 1 290 ? -40.247 20.060 49.126 1.00 31.75 290 LEU A C 1
ATOM 2346 O O . LEU A 1 290 ? -40.729 21.097 48.683 1.00 31.75 290 LEU A O 1
ATOM 2350 N N . ASN A 1 291 ? -40.994 19.108 49.686 1.00 30.09 291 ASN A N 1
ATOM 2351 C CA . ASN A 1 291 ? -42.317 19.399 50.228 1.00 30.09 291 ASN A CA 1
ATOM 2352 C C . ASN A 1 291 ? -42.135 19.919 51.656 1.00 30.09 291 ASN A C 1
ATOM 2354 O O . ASN A 1 291 ? -41.869 19.158 52.584 1.00 30.09 291 ASN A O 1
ATOM 2358 N N . LEU A 1 292 ? -42.243 21.239 51.795 1.00 33.50 292 LEU A N 1
ATOM 2359 C CA . LEU A 1 292 ? -42.535 21.916 53.052 1.00 33.50 292 LEU A CA 1
ATOM 2360 C C . LEU A 1 292 ? -44.058 21.959 53.217 1.00 33.50 292 LEU A C 1
ATOM 2362 O O . LEU A 1 292 ? -44.749 22.605 52.428 1.00 33.50 292 LEU A O 1
ATOM 2366 N N . SER A 1 293 ? -44.570 21.276 54.236 1.00 33.22 293 SER A N 1
ATOM 2367 C CA . SER A 1 293 ? -45.859 21.532 54.895 1.00 33.22 293 SER A CA 1
ATOM 2368 C C . SER A 1 293 ? -45.745 21.047 56.333 1.00 33.22 293 SER A C 1
ATOM 2370 O O . SER A 1 293 ? -45.384 19.862 56.505 1.00 33.22 293 SER A O 1
#

pLDDT: mean 82.12, std 13.87, range [30.09, 96.06]